Protein AF-R1EU32-F1 (afdb_monomer)

Sequence (282 aa):
MGVAAESATCKALAEQQCVFIIALGRTGSSHLLRLLNSIDGYRLSGETDNAWIYLGRFLQWSGKDTTQRRHLGRLAAGRGGTNYSDAICHARRMMTLLHNPLPRARVFGFKEIYSDLVRRSSAHSEIFMHGVEQIRTLFPRAKFIFHWRRNTSRIAASDFWQLERQSAVARRNFERLVGRFREYAAAHPDYTYETTLEGITNKSDPRQLEGLFRFLGETLVPRLRKMAYRRGGMRDWVEETHTRKIKRTLENGSVVYDFVSYAWRPEELMRRRGGGAGDGGE

Secondary structure (DSSP, 8-state):
--HHHHHHHHHHHHTSEEEEEEE-TTSSHHHHHHHHHTSTTEEEE---TTHHHHHHHHHHHHHS-HHHHHHT-TTTT-S-PPPHHHHHHHHHHHHHHHH-SSS--SEEEEEEE--TTTS-GGGTTTIIIIIIHHHHHH-TT-EEEEEE-S-HHHHHTSGGGTTTTT-THHHHHHHHHHHHHHHHHHH-TTTEEEEEHHHHT-SS--HHHHHHHHHHT----HHHHHHHT--SS----S--EEEEEEEEE-TTS-EEEEEEEEEPPHHHHHHHHHSSSS-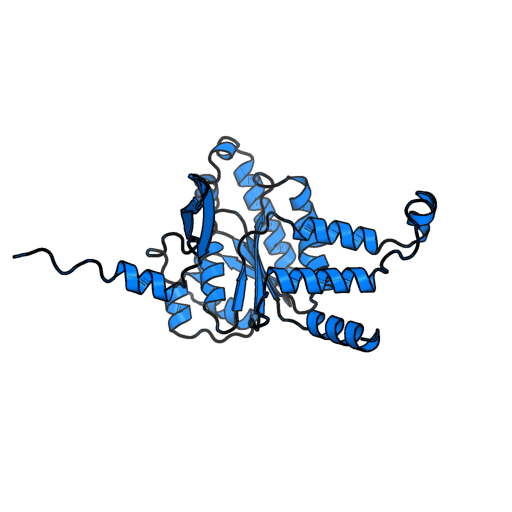---

Foldseek 3Di:
DDPVVLVVLLVVLQQQAEEEEEEAPPQCVLLVVVLQVPAPQEFAAEADLLVQLVLLVVLVVLPPDCVVVVVVDCVVVPPDRQHSSSSLSVVSVVQCCVGPVPVRHSYTYYYHHDFCPPHPVVSLVRCVPRNVVSVCVSHVNYAYEYEGAPPLVVVLVDPVCVVPVPDPVRSVRRVVSVVVLVVVCVVPVLRYAYDGLCQQQDPVHNPNVVVVCVSVVHDDDPVSSVSSNPPDDDDDPDQPFDWDWDWDQDPVRDIDTDTDTDGDDPVRVVVVVVPPPDDDDD

InterPro domains:
  IPR027417 P-loop containing nucleoside triphosphate hydrolase [G3DSA:3.40.50.300] (3-267)
  IPR027417 P-loop containing nucleoside triphosphate hydrolase [SSF52540] (18-238)

Solvent-accessible surface area (backbone atoms only — not comparable to full-atom values): 16240 Å² total; per-residue (Å²): 137,58,72,69,61,54,52,52,52,41,53,55,57,28,69,41,42,32,45,32,38,45,21,42,70,83,23,49,57,69,58,51,50,53,54,51,46,68,40,91,41,37,31,60,42,66,70,62,86,64,53,57,37,56,50,21,50,50,49,54,60,53,62,53,60,67,74,69,55,61,75,72,38,73,78,82,65,57,87,78,74,75,50,49,70,55,49,47,38,52,50,40,52,52,53,43,48,76,44,36,73,77,80,66,50,63,29,28,31,33,33,43,71,57,43,65,82,84,55,63,52,80,53,58,83,34,42,56,69,20,29,52,51,35,47,35,72,44,17,72,60,39,34,39,34,40,35,32,46,87,63,53,69,63,37,52,72,30,78,93,33,58,90,48,57,84,40,84,60,53,63,58,52,51,55,51,51,52,48,52,49,50,55,53,28,71,76,36,59,93,41,30,43,82,47,33,44,65,40,47,38,30,85,93,49,47,62,55,38,54,49,50,26,56,72,72,73,49,83,83,46,73,70,58,54,55,55,46,50,55,82,87,79,73,72,83,83,55,70,62,64,47,68,47,78,42,82,44,73,48,95,88,70,47,78,47,76,47,75,50,72,46,69,55,54,75,71,55,54,52,56,60,70,68,71,76,82,87,87,88,86,133

Structure (mmCIF, N/CA/C/O backbone):
data_AF-R1EU32-F1
#
_entry.id   AF-R1EU32-F1
#
loop_
_atom_site.group_PDB
_atom_site.id
_atom_site.type_symbol
_atom_site.label_atom_id
_atom_site.label_alt_id
_atom_site.label_comp_id
_atom_site.label_asym_id
_atom_site.label_entity_id
_atom_site.label_seq_id
_atom_site.pdbx_PDB_ins_code
_atom_site.Cartn_x
_atom_site.Cartn_y
_atom_site.Cartn_z
_atom_site.occupancy
_atom_site.B_iso_or_equiv
_atom_site.auth_seq_id
_atom_site.auth_comp_id
_atom_site.auth_asym_id
_atom_site.auth_atom_id
_atom_site.pdbx_PDB_model_num
ATOM 1 N N . MET A 1 1 ? 27.187 -15.940 -16.075 1.00 50.22 1 MET A N 1
ATOM 2 C CA . MET A 1 1 ? 25.785 -16.314 -15.778 1.00 50.22 1 MET A CA 1
ATOM 3 C C . MET A 1 1 ? 24.921 -15.683 -16.859 1.00 50.22 1 MET A C 1
ATOM 5 O O . MET A 1 1 ? 25.027 -14.482 -17.045 1.00 50.22 1 MET A O 1
ATOM 9 N N . GLY A 1 2 ? 24.241 -16.490 -17.678 1.00 51.31 2 GLY A N 1
ATOM 10 C CA . GLY A 1 2 ? 23.693 -16.060 -18.975 1.00 51.31 2 GLY A CA 1
ATOM 11 C C . GLY A 1 2 ? 22.344 -15.332 -18.912 1.00 51.31 2 GLY A C 1
ATOM 12 O O . GLY A 1 2 ? 21.588 -15.499 -17.959 1.00 51.31 2 GLY A O 1
ATOM 13 N N . VAL A 1 3 ? 22.032 -14.593 -19.984 1.00 62.34 3 VAL A N 1
ATOM 14 C CA . VAL A 1 3 ? 20.809 -13.787 -20.221 1.00 62.34 3 VAL A CA 1
ATOM 15 C C . VAL A 1 3 ? 19.505 -14.532 -19.881 1.00 62.34 3 VAL A C 1
ATOM 17 O O . VAL A 1 3 ? 18.553 -13.944 -19.370 1.00 62.34 3 VAL A O 1
ATOM 20 N N . ALA A 1 4 ? 19.462 -15.850 -20.092 1.00 57.47 4 ALA A N 1
ATOM 21 C CA . ALA A 1 4 ? 18.301 -16.679 -19.763 1.00 57.47 4 ALA A CA 1
ATOM 22 C C . ALA A 1 4 ? 17.990 -16.733 -18.250 1.00 57.47 4 ALA A C 1
ATOM 24 O O . ALA A 1 4 ? 16.823 -16.705 -17.860 1.00 57.47 4 ALA A O 1
ATOM 25 N N . ALA A 1 5 ? 19.015 -16.761 -17.389 1.00 63.16 5 ALA A N 1
ATOM 26 C CA . ALA A 1 5 ? 18.835 -16.780 -15.933 1.00 63.16 5 ALA A CA 1
ATOM 27 C C . ALA A 1 5 ? 18.323 -15.428 -15.401 1.00 63.16 5 ALA A C 1
ATOM 29 O O . ALA A 1 5 ? 17.523 -15.377 -14.463 1.00 63.16 5 ALA A O 1
ATOM 30 N N . GLU A 1 6 ? 18.740 -14.331 -16.033 1.00 71.94 6 GLU A N 1
ATOM 31 C CA . GLU A 1 6 ? 18.288 -12.977 -15.707 1.00 71.94 6 GLU A CA 1
ATOM 32 C C . GLU A 1 6 ? 16.824 -12.758 -16.114 1.00 71.94 6 GLU A C 1
ATOM 34 O O . GLU A 1 6 ? 16.018 -12.286 -15.310 1.00 71.94 6 GLU A O 1
ATOM 39 N N . SER A 1 7 ? 16.437 -13.225 -17.306 1.00 73.62 7 SER A N 1
ATOM 40 C CA . SER A 1 7 ? 15.045 -13.205 -17.773 1.00 73.62 7 SER A CA 1
ATOM 41 C C . SER A 1 7 ? 14.104 -14.015 -16.865 1.00 73.62 7 SER A C 1
ATOM 43 O O . SER A 1 7 ? 13.044 -13.523 -16.463 1.00 73.62 7 SER A O 1
ATOM 45 N N . ALA A 1 8 ? 14.513 -15.224 -16.458 1.00 74.06 8 ALA A N 1
ATOM 46 C CA . ALA A 1 8 ? 13.740 -16.062 -15.538 1.00 74.06 8 ALA A CA 1
ATOM 47 C C . ALA A 1 8 ? 13.560 -15.404 -14.158 1.00 74.06 8 ALA A C 1
ATOM 49 O O . ALA A 1 8 ? 12.454 -15.390 -13.613 1.00 74.06 8 ALA A O 1
ATOM 50 N N . THR A 1 9 ? 14.621 -14.785 -13.629 1.00 86.56 9 THR A N 1
ATOM 51 C CA . THR A 1 9 ? 14.574 -14.023 -12.370 1.00 86.56 9 THR A CA 1
ATOM 52 C C . THR A 1 9 ? 13.603 -12.849 -12.479 1.00 86.56 9 THR A C 1
ATOM 54 O O . THR A 1 9 ? 12.789 -12.619 -11.587 1.00 86.56 9 THR A O 1
ATOM 57 N N . CYS A 1 10 ? 13.630 -12.134 -13.603 1.00 90.31 10 CYS A N 1
ATOM 58 C CA . CYS A 1 10 ? 12.752 -10.999 -13.846 1.00 90.31 10 CYS A CA 1
ATOM 59 C C . CYS A 1 10 ? 11.266 -11.361 -13.840 1.00 90.31 10 CYS A C 1
ATOM 61 O O . CYS A 1 10 ? 10.437 -10.636 -13.281 1.00 90.31 10 CYS A O 1
ATOM 63 N N . LYS A 1 11 ? 10.935 -12.487 -14.481 1.00 91.00 11 LYS A N 1
ATOM 64 C CA . LYS A 1 11 ? 9.576 -13.022 -14.528 1.00 91.00 11 LYS A CA 1
ATOM 65 C C . LYS A 1 11 ? 9.114 -13.444 -13.136 1.00 91.00 11 LYS A C 1
ATOM 67 O O . LYS A 1 11 ? 8.018 -13.078 -12.735 1.00 91.00 11 LYS A O 1
ATOM 72 N N . ALA A 1 12 ? 9.967 -14.129 -12.373 1.00 91.50 12 ALA A N 1
ATOM 73 C CA . ALA A 1 12 ? 9.657 -14.505 -10.995 1.00 91.50 12 ALA A CA 1
ATOM 74 C C . ALA A 1 12 ? 9.377 -13.278 -10.107 1.00 91.50 12 ALA A C 1
ATOM 76 O O . ALA A 1 12 ? 8.411 -13.276 -9.350 1.00 91.50 12 ALA A O 1
ATOM 77 N N . LEU A 1 13 ? 10.167 -12.207 -10.250 1.00 93.25 13 LEU A N 1
ATOM 78 C CA . LEU A 1 13 ? 9.933 -10.953 -9.527 1.00 93.25 13 LEU A CA 1
ATOM 79 C C . LEU A 1 13 ? 8.599 -10.293 -9.903 1.00 93.25 13 LEU A C 1
ATOM 81 O O . LEU A 1 13 ? 7.953 -9.714 -9.036 1.00 93.25 13 LEU A O 1
ATOM 85 N N . ALA A 1 14 ? 8.172 -10.382 -11.165 1.00 94.12 14 ALA A N 1
ATOM 86 C CA . ALA A 1 14 ? 6.888 -9.832 -11.609 1.00 94.12 14 ALA A CA 1
ATOM 87 C C . ALA A 1 14 ? 5.688 -10.525 -10.939 1.00 94.12 14 ALA A C 1
ATOM 89 O O . ALA A 1 14 ? 4.681 -9.880 -10.650 1.00 94.12 14 ALA A O 1
ATOM 90 N N . GLU A 1 15 ? 5.810 -11.824 -10.659 1.00 93.81 15 GLU A N 1
ATOM 91 C CA . GLU A 1 15 ? 4.761 -12.635 -10.028 1.00 93.81 15 GLU A CA 1
ATOM 92 C C . GLU A 1 15 ? 4.675 -12.468 -8.505 1.00 93.81 15 GLU A C 1
ATOM 94 O O . GLU A 1 15 ? 3.756 -13.003 -7.867 1.00 93.81 15 GLU A O 1
ATOM 99 N N . GLN A 1 16 ? 5.615 -11.728 -7.912 1.00 93.81 16 GLN A N 1
ATOM 100 C CA . GLN A 1 16 ? 5.643 -11.465 -6.482 1.00 93.81 16 GLN A CA 1
ATOM 101 C C . GLN A 1 16 ? 4.393 -10.683 -6.056 1.00 93.81 16 GLN A C 1
ATOM 103 O O . GLN A 1 16 ? 3.999 -9.691 -6.671 1.00 93.81 16 GLN A O 1
ATOM 108 N N . GLN A 1 17 ? 3.765 -11.131 -4.969 1.00 95.81 17 GLN A N 1
ATOM 109 C CA . GLN A 1 17 ? 2.608 -10.445 -4.409 1.00 95.81 17 GLN A CA 1
ATOM 110 C C . GLN A 1 17 ? 3.045 -9.182 -3.671 1.00 95.81 17 GLN A C 1
ATOM 112 O O . GLN A 1 17 ? 3.923 -9.224 -2.801 1.00 95.81 17 GLN A O 1
ATOM 117 N N . CYS A 1 18 ? 2.376 -8.075 -3.986 1.00 97.38 18 CYS A N 1
ATOM 118 C CA . CYS A 1 18 ? 2.652 -6.781 -3.385 1.00 97.38 18 CYS A CA 1
ATOM 119 C C . CYS A 1 18 ? 1.371 -6.138 -2.853 1.00 97.38 18 CYS A C 1
ATOM 121 O O . CYS A 1 18 ? 0.324 -6.223 -3.496 1.00 97.38 18 CYS A O 1
ATOM 123 N N . VAL A 1 19 ? 1.454 -5.467 -1.705 1.00 98.31 19 VAL A N 1
ATOM 124 C CA . VAL A 1 19 ? 0.347 -4.684 -1.138 1.00 98.31 19 VAL A CA 1
ATOM 125 C C . VAL A 1 19 ? 0.846 -3.295 -0.767 1.00 98.31 19 VAL A C 1
ATOM 127 O O . VAL A 1 19 ? 1.797 -3.154 -0.003 1.00 98.31 19 VAL A O 1
ATOM 130 N N . PHE A 1 20 ? 0.176 -2.262 -1.266 1.00 97.81 20 PHE A N 1
ATOM 131 C CA . PHE A 1 20 ? 0.540 -0.869 -1.016 1.00 97.81 20 PHE A CA 1
ATOM 132 C C . PHE A 1 20 ? -0.590 -0.140 -0.301 1.00 97.81 20 PHE A C 1
ATOM 134 O O . PHE A 1 20 ? -1.747 -0.225 -0.710 1.00 97.81 20 PHE A O 1
ATOM 141 N N . ILE A 1 21 ? -0.266 0.592 0.765 1.00 97.50 21 ILE A N 1
ATOM 142 C CA . ILE A 1 21 ? -1.233 1.443 1.467 1.00 97.50 21 ILE A CA 1
ATOM 143 C C . ILE A 1 21 ? -1.034 2.877 0.989 1.00 97.50 21 ILE A C 1
ATOM 145 O O . ILE A 1 21 ? -0.004 3.489 1.260 1.00 97.50 21 ILE A O 1
ATOM 149 N N . ILE A 1 22 ? -2.045 3.424 0.327 1.00 94.94 22 ILE A N 1
ATOM 150 C CA . ILE A 1 22 ? -2.071 4.800 -0.157 1.00 94.94 22 ILE A CA 1
ATOM 151 C C . ILE A 1 22 ? -3.024 5.573 0.748 1.00 94.94 22 ILE A C 1
ATOM 153 O O . ILE A 1 22 ? -4.217 5.276 0.798 1.00 94.94 22 ILE A O 1
ATOM 157 N N . ALA A 1 23 ? -2.504 6.523 1.522 1.00 92.00 23 ALA A N 1
ATOM 158 C CA . ALA A 1 23 ? -3.288 7.154 2.576 1.00 92.00 23 ALA A CA 1
ATOM 159 C C . ALA A 1 23 ? -3.150 8.672 2.630 1.00 92.00 23 ALA A C 1
ATOM 161 O O . ALA A 1 23 ? -2.181 9.253 2.157 1.00 92.00 23 ALA A O 1
ATOM 162 N N . LEU A 1 24 ? -4.108 9.307 3.302 1.00 84.38 24 LEU A N 1
ATOM 163 C CA . LEU A 1 24 ? -3.959 10.666 3.823 1.00 84.38 24 LEU A CA 1
ATOM 164 C C . LEU A 1 24 ? -3.272 10.637 5.197 1.00 84.38 24 LEU A C 1
ATOM 166 O O . LEU A 1 24 ? -3.383 9.663 5.952 1.00 84.38 24 LEU A O 1
ATOM 170 N N . GLY A 1 25 ? -2.596 11.724 5.566 1.00 82.25 25 GLY A N 1
ATOM 171 C CA . GLY A 1 25 ? -1.972 11.842 6.884 1.00 82.25 25 GLY A CA 1
ATOM 172 C C . GLY A 1 25 ? -3.006 11.800 8.011 1.00 82.25 25 GLY A C 1
ATOM 173 O O . GLY A 1 25 ? -4.113 12.314 7.876 1.00 82.25 25 GLY A O 1
ATOM 174 N N . ARG A 1 26 ? -2.648 11.178 9.144 1.00 83.44 26 ARG A N 1
ATOM 175 C CA . ARG A 1 26 ? -3.483 11.105 10.370 1.00 83.44 26 ARG A CA 1
ATOM 176 C C . ARG A 1 26 ? -4.813 10.365 10.210 1.00 83.44 26 ARG A C 1
ATOM 178 O O . ARG A 1 26 ? -5.750 10.548 10.988 1.00 83.44 26 ARG A O 1
ATOM 185 N N . THR A 1 27 ? -4.856 9.451 9.253 1.00 87.44 27 THR A N 1
ATOM 186 C CA . THR A 1 27 ? -6.031 8.620 8.988 1.00 87.44 27 THR A CA 1
ATOM 187 C C . THR A 1 27 ? -6.060 7.318 9.759 1.00 87.44 27 THR A C 1
ATOM 189 O O . THR A 1 27 ? -7.110 6.710 9.817 1.00 87.44 27 THR A O 1
ATOM 192 N N . GLY A 1 28 ? -4.959 6.910 10.394 1.00 88.88 28 GLY A N 1
ATOM 193 C CA . GLY A 1 28 ? -4.835 5.569 10.971 1.00 88.88 28 GLY A CA 1
ATOM 194 C C . GLY A 1 28 ? -4.152 4.566 10.039 1.00 88.88 28 GLY A C 1
ATOM 195 O O . GLY A 1 28 ? -4.072 3.387 10.362 1.00 88.88 28 GLY A O 1
ATOM 196 N N . SER A 1 29 ? -3.555 5.025 8.941 1.00 92.19 29 SER A N 1
ATOM 197 C CA . SER A 1 29 ? -2.757 4.197 8.028 1.00 92.19 29 SER A CA 1
ATOM 198 C C . SER A 1 29 ? -1.628 3.421 8.715 1.00 92.19 29 SER A C 1
ATOM 200 O O . SER A 1 29 ? -1.287 2.333 8.275 1.00 92.19 29 SER A O 1
ATOM 202 N N . SER A 1 30 ? -1.053 3.946 9.806 1.00 91.88 30 SER A N 1
ATOM 203 C CA . SER A 1 30 ? -0.044 3.221 10.597 1.00 91.88 30 SER A CA 1
ATOM 204 C C . SER A 1 30 ? -0.655 2.061 11.392 1.00 91.88 30 SER A C 1
ATOM 206 O O . SER A 1 30 ? -0.005 1.041 11.584 1.00 91.88 30 SER A O 1
ATOM 208 N N . HIS A 1 31 ? -1.916 2.185 11.823 1.00 91.25 31 HIS A N 1
ATOM 209 C CA . HIS A 1 31 ? -2.671 1.077 12.422 1.00 91.25 31 HIS A CA 1
ATOM 210 C C . HIS A 1 31 ? -2.948 -0.007 11.383 1.00 91.25 31 HIS A C 1
ATOM 212 O O . HIS A 1 31 ? -2.700 -1.179 11.645 1.00 91.25 31 HIS A O 1
ATOM 218 N N . LEU A 1 32 ? -3.379 0.387 10.180 1.00 95.75 32 LEU A N 1
ATOM 219 C CA . LEU A 1 32 ? -3.555 -0.543 9.066 1.00 95.75 32 LEU A CA 1
ATOM 220 C C . LEU A 1 32 ? -2.231 -1.231 8.689 1.00 95.75 32 LEU A C 1
ATOM 222 O O . LEU A 1 32 ? -2.205 -2.447 8.549 1.00 95.75 32 LEU A O 1
ATOM 226 N N . LEU A 1 33 ? -1.127 -0.485 8.598 1.00 96.06 33 LEU A N 1
ATOM 227 C CA . LEU A 1 33 ? 0.201 -1.036 8.316 1.00 96.06 33 LEU A CA 1
ATOM 228 C C . LEU A 1 33 ? 0.585 -2.136 9.317 1.00 96.06 33 LEU A C 1
ATOM 230 O O . LEU A 1 33 ? 0.991 -3.223 8.916 1.00 96.06 33 LEU A O 1
ATOM 234 N N . ARG A 1 34 ? 0.395 -1.884 10.619 1.00 92.62 34 ARG A N 1
ATOM 235 C CA . ARG A 1 34 ? 0.644 -2.872 11.686 1.00 92.62 34 ARG A CA 1
ATOM 236 C C . ARG A 1 34 ? -0.288 -4.073 11.585 1.00 92.62 34 ARG A C 1
ATOM 238 O O . ARG A 1 34 ? 0.152 -5.203 11.790 1.00 92.62 34 ARG A O 1
ATOM 245 N N . LEU A 1 35 ? -1.560 -3.827 11.260 1.00 95.88 35 LEU A N 1
ATOM 246 C CA . LEU A 1 35 ? -2.541 -4.885 11.054 1.00 95.88 35 LEU A CA 1
ATOM 247 C C . LEU A 1 35 ? -2.075 -5.860 9.973 1.00 95.88 35 LEU A C 1
ATOM 249 O O . LEU A 1 35 ? -2.040 -7.064 10.215 1.00 95.88 35 LEU A O 1
ATOM 253 N N . LEU A 1 36 ? -1.669 -5.329 8.820 1.00 97.50 36 LEU A N 1
ATOM 254 C CA . LEU A 1 36 ? -1.208 -6.136 7.694 1.00 97.50 36 LEU A CA 1
ATOM 255 C C . LEU A 1 36 ? 0.135 -6.815 7.976 1.00 97.50 36 LEU A C 1
ATOM 257 O O . LEU A 1 36 ? 0.287 -7.983 7.652 1.00 97.50 36 LEU A O 1
ATOM 261 N N . ASN A 1 37 ? 1.073 -6.147 8.651 1.00 96.62 37 ASN A N 1
ATOM 262 C CA . ASN A 1 37 ? 2.355 -6.752 9.042 1.00 96.62 37 ASN A CA 1
ATOM 263 C C . ASN A 1 37 ? 2.240 -7.864 10.092 1.00 96.62 37 ASN A C 1
ATOM 265 O O . ASN A 1 37 ? 3.220 -8.554 10.346 1.00 96.62 37 ASN A O 1
ATOM 269 N N . SER A 1 38 ? 1.071 -8.045 10.709 1.00 96.25 38 SER A N 1
ATOM 270 C CA . SER A 1 38 ? 0.828 -9.190 11.596 1.00 96.25 38 SER A CA 1
ATOM 271 C C . SER A 1 38 ? 0.250 -10.402 10.866 1.00 96.25 38 SER A C 1
ATOM 273 O O . SER A 1 38 ? -0.027 -11.410 11.513 1.00 96.25 38 SER A O 1
ATOM 275 N N . ILE A 1 39 ? 0.006 -10.296 9.557 1.00 96.81 39 ILE A N 1
ATOM 276 C CA . ILE A 1 39 ? -0.335 -11.437 8.709 1.00 96.81 39 ILE A CA 1
ATOM 277 C C . ILE A 1 39 ? 0.962 -12.192 8.409 1.00 96.81 39 ILE A C 1
ATOM 279 O O . ILE A 1 39 ? 1.967 -11.593 8.021 1.00 96.81 39 ILE A O 1
ATOM 283 N N . ASP A 1 40 ? 0.944 -13.511 8.572 1.00 96.00 40 ASP A N 1
ATOM 284 C CA . ASP A 1 40 ? 2.134 -14.330 8.369 1.00 96.00 40 ASP A CA 1
ATOM 285 C C . ASP A 1 40 ? 2.673 -14.195 6.934 1.00 96.00 40 ASP A C 1
ATOM 287 O O . ASP A 1 40 ? 1.961 -14.352 5.932 1.00 96.00 40 ASP A O 1
ATOM 291 N N . GLY A 1 41 ? 3.968 -13.883 6.849 1.00 95.56 41 GLY A N 1
ATOM 292 C CA . GLY A 1 41 ? 4.676 -13.653 5.593 1.00 95.56 41 GLY A CA 1
ATOM 293 C C . GLY A 1 41 ? 4.510 -12.249 5.001 1.00 95.56 41 GLY A C 1
ATOM 294 O O . GLY A 1 41 ? 5.037 -12.014 3.915 1.00 95.56 41 GLY A O 1
ATOM 295 N N . TYR A 1 42 ? 3.829 -11.311 5.666 1.00 97.75 42 TYR A N 1
ATOM 296 C CA . TYR A 1 42 ? 3.752 -9.921 5.204 1.00 97.75 42 TYR A CA 1
ATOM 297 C C . TYR A 1 42 ? 4.956 -9.098 5.676 1.00 97.75 42 TYR A C 1
ATOM 299 O O . TYR A 1 42 ? 5.409 -9.208 6.815 1.00 97.75 42 TYR A O 1
ATOM 307 N N . ARG A 1 43 ? 5.456 -8.227 4.795 1.00 96.19 43 ARG A N 1
ATOM 308 C CA . ARG A 1 43 ? 6.465 -7.209 5.105 1.00 96.19 43 ARG A CA 1
ATOM 309 C C . ARG A 1 43 ? 6.190 -5.922 4.336 1.00 96.19 43 ARG A C 1
ATOM 311 O O . ARG A 1 43 ? 6.675 -5.708 3.228 1.00 96.19 43 ARG A O 1
ATOM 318 N N . LEU A 1 44 ? 5.425 -5.042 4.954 1.00 96.19 44 LEU A N 1
ATOM 319 C CA . LEU A 1 44 ? 5.142 -3.707 4.461 1.00 96.19 44 LEU A CA 1
ATOM 320 C C . LEU A 1 44 ? 6.026 -2.697 5.194 1.00 96.19 44 LEU A C 1
ATOM 322 O O . LEU A 1 44 ? 5.991 -2.594 6.423 1.00 96.19 44 LEU A O 1
ATOM 326 N N . SER A 1 45 ? 6.823 -1.952 4.440 1.00 94.44 45 SER A N 1
ATOM 327 C CA . SER A 1 45 ? 7.658 -0.873 4.961 1.00 94.44 45 SER A CA 1
ATOM 328 C C . SER A 1 45 ? 6.848 0.397 5.252 1.00 94.44 45 SER A C 1
ATOM 330 O O . SER A 1 45 ? 5.686 0.537 4.861 1.00 94.44 45 SER A O 1
ATOM 332 N N . GLY A 1 46 ? 7.479 1.335 5.958 1.00 89.88 46 GLY A N 1
ATOM 333 C CA . GLY A 1 46 ? 6.950 2.681 6.164 1.00 89.88 46 GLY A CA 1
ATOM 334 C C . GLY A 1 46 ? 7.022 3.556 4.910 1.00 89.88 46 GLY A C 1
ATOM 335 O O . GLY A 1 46 ? 7.095 3.063 3.788 1.00 89.88 46 GLY A O 1
ATOM 336 N N . GLU A 1 47 ? 6.990 4.866 5.133 1.00 89.06 47 GLU A N 1
ATOM 337 C CA . GLU A 1 47 ? 6.999 5.870 4.068 1.00 89.06 47 GLU A CA 1
ATOM 338 C C . GLU A 1 47 ? 8.321 5.918 3.314 1.00 89.06 47 GLU A C 1
ATOM 340 O O . GLU A 1 47 ? 9.391 5.694 3.874 1.00 89.06 47 GLU A O 1
ATOM 345 N N . THR A 1 48 ? 8.216 6.252 2.033 1.00 86.44 48 THR A N 1
ATOM 346 C CA . THR A 1 48 ? 9.335 6.291 1.085 1.00 86.44 48 THR A CA 1
ATOM 347 C C . THR A 1 48 ? 9.510 7.668 0.455 1.00 86.44 48 THR A C 1
ATOM 349 O O . THR A 1 48 ? 10.223 7.812 -0.535 1.00 86.44 48 THR A O 1
ATOM 352 N N . ASP A 1 49 ? 8.827 8.673 1.006 1.00 84.69 49 ASP A N 1
ATOM 353 C CA . ASP A 1 49 ? 8.853 10.059 0.538 1.00 84.69 49 ASP A CA 1
ATOM 354 C C . ASP A 1 49 ? 8.534 10.183 -0.963 1.00 84.69 49 ASP A C 1
ATOM 356 O O . ASP A 1 49 ? 9.155 10.934 -1.714 1.00 84.69 49 ASP A O 1
ATOM 360 N N . ASN A 1 50 ? 7.547 9.405 -1.422 1.00 83.38 50 ASN A N 1
ATOM 361 C CA . ASN A 1 50 ? 7.100 9.360 -2.818 1.00 83.38 50 ASN A CA 1
ATOM 362 C C . ASN A 1 50 ? 8.166 8.927 -3.842 1.00 83.38 50 ASN A C 1
ATOM 364 O O . ASN A 1 50 ? 7.985 9.183 -5.037 1.00 83.38 50 ASN A O 1
ATOM 368 N N . ALA A 1 51 ? 9.241 8.244 -3.427 1.00 85.88 51 ALA A N 1
ATOM 369 C CA . ALA A 1 51 ? 10.308 7.775 -4.322 1.00 85.88 51 ALA A CA 1
ATOM 370 C C . ALA A 1 51 ? 9.777 7.042 -5.575 1.00 85.88 51 ALA A C 1
ATOM 372 O O . ALA A 1 51 ? 10.294 7.215 -6.679 1.00 85.88 51 ALA A O 1
ATOM 373 N N . TRP A 1 52 ? 8.686 6.288 -5.433 1.00 86.69 52 TRP A N 1
ATOM 374 C CA . TRP A 1 52 ? 8.085 5.499 -6.514 1.00 86.69 52 TRP A CA 1
ATOM 375 C C . TRP A 1 52 ? 7.451 6.328 -7.622 1.00 86.69 52 TRP A C 1
ATOM 377 O O . TRP A 1 52 ? 7.454 5.890 -8.766 1.00 86.69 52 TRP A O 1
ATOM 387 N N . ILE A 1 53 ? 6.963 7.534 -7.322 1.00 87.25 53 ILE A N 1
ATOM 388 C CA . ILE A 1 53 ? 6.451 8.435 -8.362 1.00 87.25 53 ILE A CA 1
ATOM 389 C C . ILE A 1 53 ? 7.591 8.842 -9.291 1.00 87.25 53 ILE A C 1
ATOM 391 O O . ILE A 1 53 ? 7.432 8.842 -10.510 1.00 87.25 53 ILE A O 1
ATOM 395 N N . TYR A 1 54 ? 8.770 9.131 -8.737 1.00 86.88 54 TYR A N 1
ATOM 396 C CA . TYR A 1 54 ? 9.951 9.458 -9.538 1.00 86.88 54 TYR A CA 1
ATOM 397 C C . TYR A 1 54 ? 10.450 8.258 -10.329 1.00 86.88 54 TYR A C 1
ATOM 399 O O . TYR A 1 54 ? 10.817 8.413 -11.493 1.00 86.88 54 TYR A O 1
ATOM 407 N N . LEU A 1 55 ? 10.395 7.063 -9.737 1.00 88.44 55 LEU A N 1
ATOM 408 C CA . LEU A 1 55 ? 10.662 5.833 -10.470 1.00 88.44 55 LEU A CA 1
ATOM 409 C C . LEU A 1 55 ? 9.690 5.677 -11.648 1.00 88.44 55 LEU A C 1
ATOM 411 O O . LEU A 1 55 ? 10.125 5.356 -12.750 1.00 88.44 55 LEU A O 1
ATOM 415 N N . GLY A 1 56 ? 8.400 5.964 -11.463 1.00 87.94 56 GLY A N 1
ATOM 416 C CA . GLY A 1 56 ? 7.431 5.910 -12.554 1.00 87.94 56 GLY A CA 1
ATOM 417 C C . GLY A 1 56 ? 7.613 6.96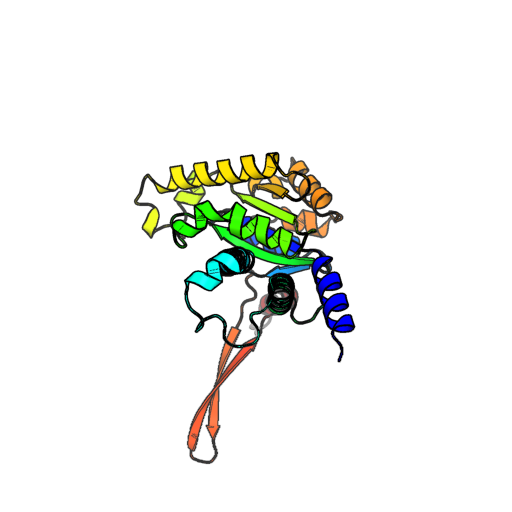4 -13.624 1.00 87.94 56 GLY A C 1
ATOM 418 O O . GLY A 1 56 ? 7.520 6.635 -14.803 1.00 87.94 56 GLY A O 1
ATOM 419 N N . ARG A 1 57 ? 8.006 8.186 -13.264 1.00 86.44 57 ARG A N 1
ATOM 420 C CA . ARG A 1 57 ? 8.441 9.185 -14.252 1.00 86.44 57 ARG A CA 1
ATOM 421 C C . ARG A 1 57 ? 9.636 8.686 -15.061 1.00 86.44 57 ARG A C 1
ATOM 423 O O . ARG A 1 57 ? 9.631 8.779 -16.287 1.00 86.44 57 ARG A O 1
ATOM 430 N N . PHE A 1 58 ? 10.643 8.133 -14.383 1.00 86.81 58 PHE A N 1
ATOM 431 C CA . PHE A 1 58 ? 11.833 7.587 -15.030 1.00 86.81 58 PHE A CA 1
ATOM 432 C C . PHE A 1 58 ? 11.479 6.443 -15.984 1.00 86.81 58 PHE A C 1
ATOM 434 O O . PHE A 1 58 ? 11.954 6.421 -17.118 1.00 86.81 58 PHE A O 1
ATOM 441 N N . LEU A 1 59 ? 10.615 5.519 -15.563 1.00 86.19 59 LEU A N 1
ATOM 442 C CA . LEU A 1 59 ? 10.192 4.386 -16.382 1.00 86.19 59 LEU A CA 1
ATOM 443 C C . LEU A 1 59 ? 9.331 4.835 -17.562 1.00 86.19 59 LEU A C 1
ATOM 445 O O . LEU A 1 59 ? 9.570 4.393 -18.681 1.00 86.19 59 LEU A O 1
ATOM 449 N N . GLN A 1 60 ? 8.399 5.766 -17.362 1.00 84.19 60 GLN A N 1
ATOM 450 C CA . GLN A 1 60 ? 7.627 6.340 -18.460 1.00 84.19 60 GLN A CA 1
ATOM 451 C C . GLN A 1 60 ? 8.548 6.997 -19.497 1.00 84.19 60 GLN A C 1
ATOM 453 O O . GLN A 1 60 ? 8.399 6.761 -20.694 1.00 84.19 60 GLN A O 1
ATOM 458 N N . TRP A 1 61 ? 9.531 7.786 -19.056 1.00 81.62 61 TRP A N 1
ATOM 459 C CA . TRP A 1 61 ? 10.538 8.364 -19.948 1.00 81.62 61 TRP A CA 1
ATOM 460 C C . TRP A 1 61 ? 11.382 7.281 -20.641 1.00 81.62 61 TRP A C 1
ATOM 462 O O . TRP A 1 61 ? 11.648 7.364 -21.843 1.00 81.62 61 TRP A O 1
ATOM 472 N N . SER A 1 62 ? 11.724 6.218 -19.910 1.00 78.50 62 SER A N 1
ATOM 473 C CA . SER A 1 62 ? 12.449 5.049 -20.417 1.00 78.50 62 SER A CA 1
ATOM 474 C C . SER A 1 62 ? 11.653 4.241 -21.454 1.00 78.50 62 SER A C 1
ATOM 476 O O . SER A 1 62 ? 12.262 3.574 -22.290 1.00 78.50 62 SER A O 1
ATOM 478 N N . GLY A 1 63 ? 10.322 4.332 -21.443 1.00 73.06 63 GLY A N 1
ATOM 479 C CA . GLY A 1 63 ? 9.426 3.681 -22.402 1.00 73.06 63 GLY A CA 1
ATOM 480 C C . GLY A 1 63 ? 9.087 4.517 -23.641 1.00 73.06 63 GLY A C 1
ATOM 481 O O . GLY A 1 63 ? 8.592 3.962 -24.618 1.00 73.06 63 GLY A O 1
ATOM 482 N N . LYS A 1 64 ? 9.354 5.833 -23.643 1.00 70.12 64 LYS A N 1
ATOM 483 C CA . LYS A 1 64 ? 9.162 6.673 -24.839 1.00 70.12 64 LYS A CA 1
ATOM 484 C C . LYS A 1 64 ? 10.206 6.315 -25.900 1.00 70.12 64 LYS A C 1
ATOM 486 O O . LYS A 1 64 ? 11.400 6.250 -25.600 1.00 70.12 64 LYS A O 1
ATOM 491 N N . ASP A 1 65 ? 9.723 6.072 -27.117 1.00 58.03 65 ASP A N 1
ATOM 492 C CA . ASP A 1 65 ? 10.478 5.542 -28.250 1.00 58.03 65 ASP A CA 1
ATOM 493 C C . ASP A 1 65 ? 11.793 6.304 -28.519 1.00 58.03 65 ASP A C 1
ATOM 495 O O . ASP A 1 65 ? 11.911 7.528 -28.404 1.00 58.03 65 ASP A O 1
ATOM 499 N N . THR A 1 66 ? 12.805 5.528 -28.895 1.00 54.53 66 THR A N 1
ATOM 500 C CA . THR A 1 66 ? 14.176 5.929 -29.232 1.00 54.53 66 THR A CA 1
ATOM 501 C C . THR A 1 66 ? 14.267 7.040 -30.282 1.00 54.53 66 THR A C 1
ATOM 503 O O . THR A 1 66 ? 15.262 7.768 -30.318 1.00 54.53 66 THR A O 1
ATOM 506 N N . THR A 1 67 ? 13.230 7.225 -31.099 1.00 52.03 67 THR A N 1
ATOM 507 C CA . THR A 1 67 ? 13.094 8.313 -32.077 1.00 52.03 67 THR A CA 1
ATOM 508 C C . THR A 1 67 ? 13.115 9.702 -31.428 1.00 52.03 67 THR A C 1
ATOM 510 O O . THR A 1 67 ? 13.832 10.574 -31.917 1.00 52.03 67 THR A O 1
ATOM 513 N N . GLN A 1 68 ? 12.470 9.904 -30.272 1.00 52.12 68 GLN A N 1
ATOM 514 C CA . GLN A 1 68 ? 12.573 11.172 -29.526 1.00 52.12 68 GLN A CA 1
ATOM 515 C C . GLN A 1 68 ? 13.953 11.365 -28.878 1.00 52.12 68 GLN A C 1
ATOM 517 O O . GLN A 1 68 ? 14.440 12.491 -28.773 1.00 52.12 68 GLN A O 1
ATOM 522 N N . ARG A 1 69 ? 14.629 10.275 -28.489 1.00 56.72 69 ARG A N 1
ATOM 523 C CA . ARG A 1 69 ? 15.985 10.338 -27.908 1.00 56.72 69 ARG A CA 1
ATOM 524 C C . ARG A 1 69 ? 17.052 10.702 -28.936 1.00 56.72 69 ARG A C 1
ATOM 526 O O . ARG A 1 69 ? 18.035 11.342 -28.580 1.00 56.72 69 ARG A O 1
ATOM 533 N N . ARG A 1 70 ? 16.850 10.342 -30.209 1.00 51.22 70 ARG A N 1
ATOM 534 C CA . ARG A 1 70 ? 17.769 10.686 -31.308 1.00 51.22 70 ARG A CA 1
ATOM 535 C C . ARG A 1 70 ? 17.890 12.197 -31.532 1.00 51.22 70 ARG A C 1
ATOM 537 O O . ARG A 1 70 ? 18.970 12.645 -31.905 1.00 51.22 70 ARG A O 1
ATOM 544 N N . HIS A 1 71 ? 16.842 12.977 -31.255 1.00 52.56 71 HIS A N 1
ATOM 545 C CA . HIS A 1 71 ? 16.887 14.438 -31.391 1.00 52.56 71 HIS A CA 1
ATOM 546 C C . HIS A 1 71 ? 17.674 15.151 -30.284 1.00 52.56 71 HIS A C 1
ATOM 548 O O . HIS A 1 71 ? 18.186 16.239 -30.522 1.00 52.56 71 HIS A O 1
ATOM 554 N N . LEU A 1 72 ? 17.840 14.534 -29.109 1.00 54.84 72 LEU A N 1
ATOM 555 C CA . LEU A 1 72 ? 18.535 15.134 -27.959 1.00 54.84 72 LEU A CA 1
ATOM 556 C C . LEU A 1 72 ? 20.056 14.890 -27.947 1.00 54.84 72 LEU A C 1
ATOM 558 O O . LEU A 1 72 ? 20.734 15.187 -26.967 1.00 54.84 72 LEU A O 1
ATOM 562 N N . GLY A 1 73 ? 20.610 14.415 -29.063 1.00 44.19 73 GLY A N 1
ATOM 563 C CA . GLY A 1 73 ? 22.048 14.385 -29.299 1.00 44.19 73 GLY A CA 1
ATOM 564 C C . GLY A 1 73 ? 22.718 13.059 -28.935 1.00 44.19 73 GLY A C 1
ATOM 565 O O . GLY A 1 73 ? 22.447 12.420 -27.919 1.00 44.19 73 GLY A O 1
ATOM 566 N N . ARG A 1 74 ? 23.669 12.667 -29.789 1.00 43.97 74 ARG A N 1
ATOM 567 C CA . ARG A 1 74 ? 24.481 11.437 -29.717 1.00 43.97 74 ARG A CA 1
ATOM 568 C C . ARG A 1 74 ? 25.265 11.245 -28.405 1.00 43.97 74 ARG A C 1
ATOM 570 O O . ARG A 1 74 ? 25.777 10.154 -28.189 1.00 43.97 74 ARG A O 1
ATOM 577 N N . LEU A 1 75 ? 25.328 12.246 -27.523 1.00 47.22 75 LEU A N 1
ATOM 578 C CA . LEU A 1 75 ? 25.985 12.156 -26.211 1.00 47.22 75 LEU A CA 1
ATOM 579 C C . LEU A 1 75 ? 25.177 11.344 -25.183 1.00 47.22 75 LEU A C 1
ATOM 581 O O . LEU A 1 75 ? 25.774 10.651 -24.367 1.00 47.22 75 LEU A O 1
ATOM 585 N N . ALA A 1 76 ? 23.839 11.337 -25.264 1.00 48.44 76 ALA A N 1
ATOM 586 C CA . ALA A 1 76 ? 22.998 10.454 -24.441 1.00 48.44 76 ALA A CA 1
ATOM 587 C C . ALA A 1 76 ? 22.906 9.020 -25.006 1.00 48.44 76 ALA A C 1
ATOM 589 O O . ALA A 1 76 ? 22.441 8.105 -24.332 1.00 48.44 76 ALA A O 1
ATOM 590 N N . ALA A 1 77 ? 23.360 8.824 -26.248 1.00 44.38 77 ALA A N 1
ATOM 591 C CA . ALA A 1 77 ? 23.394 7.544 -26.955 1.00 44.38 77 ALA A CA 1
ATOM 592 C C . ALA A 1 77 ? 24.759 6.834 -26.835 1.00 44.38 77 ALA A C 1
ATOM 594 O O . ALA A 1 77 ? 25.110 6.006 -27.679 1.00 44.38 77 ALA A O 1
ATOM 595 N N . GLY A 1 78 ? 25.547 7.162 -25.805 1.00 40.41 78 GLY A N 1
ATOM 596 C CA . GLY A 1 78 ? 26.762 6.430 -25.464 1.00 40.41 78 GLY A CA 1
ATOM 597 C C . GLY A 1 78 ? 26.436 4.965 -25.159 1.00 40.41 78 GLY A C 1
ATOM 598 O O . GLY A 1 78 ? 25.679 4.682 -24.240 1.00 40.41 78 GLY A O 1
ATOM 599 N N . ARG A 1 79 ? 26.967 4.062 -25.995 1.00 40.31 79 ARG A N 1
ATOM 600 C CA . ARG A 1 79 ? 27.061 2.592 -25.864 1.00 40.31 79 ARG A CA 1
ATOM 601 C C . ARG A 1 79 ? 26.230 1.966 -24.722 1.00 40.31 79 ARG A C 1
ATOM 603 O O . ARG A 1 79 ? 26.690 1.902 -23.590 1.00 40.31 79 ARG A O 1
ATOM 610 N N . GLY A 1 80 ? 25.067 1.400 -25.058 1.00 45.34 80 GLY A N 1
ATOM 611 C CA . GLY A 1 80 ? 24.354 0.466 -24.173 1.00 45.34 80 GLY A CA 1
ATOM 612 C C . GLY A 1 80 ? 23.235 1.071 -23.324 1.00 45.34 80 GLY A C 1
ATOM 613 O O . GLY A 1 80 ? 23.107 0.731 -22.152 1.00 45.34 80 GLY A O 1
ATOM 614 N N . GLY A 1 81 ? 22.408 1.951 -23.898 1.00 52.78 81 GLY A N 1
ATOM 615 C CA . GLY A 1 81 ? 21.176 2.383 -23.238 1.00 52.78 81 GLY A CA 1
ATOM 616 C C . GLY A 1 81 ? 20.328 1.173 -22.838 1.00 52.78 81 GLY A C 1
ATOM 617 O O . GLY A 1 81 ? 19.984 0.351 -23.686 1.00 52.78 81 GLY A O 1
ATOM 618 N N . THR A 1 82 ? 20.018 1.061 -21.548 1.00 61.75 82 THR A N 1
ATOM 619 C CA . THR A 1 82 ? 19.162 0.011 -20.988 1.00 61.75 82 THR A CA 1
ATOM 620 C C . THR A 1 82 ? 17.828 0.029 -21.733 1.00 61.75 82 THR A C 1
ATOM 622 O O . THR A 1 82 ? 17.153 1.064 -21.771 1.00 61.75 82 THR A O 1
ATOM 625 N N . ASN A 1 83 ? 17.464 -1.074 -22.392 1.00 77.75 83 ASN A N 1
ATOM 626 C CA . ASN A 1 83 ? 16.166 -1.151 -23.059 1.00 77.75 83 ASN A CA 1
ATOM 627 C C . ASN A 1 83 ? 15.046 -1.103 -21.993 1.00 77.75 83 ASN A C 1
ATOM 629 O O . ASN A 1 83 ? 15.286 -1.304 -20.799 1.00 77.75 83 ASN A O 1
ATOM 633 N N . TYR A 1 84 ? 13.812 -0.792 -22.396 1.00 83.44 84 TYR A N 1
ATOM 634 C CA . TYR A 1 84 ? 12.719 -0.611 -21.434 1.00 83.44 84 TYR A CA 1
ATOM 635 C C . TYR A 1 84 ? 12.454 -1.867 -20.585 1.00 83.44 84 TYR A C 1
ATOM 637 O O . TYR A 1 84 ? 12.197 -1.752 -19.387 1.00 83.44 84 TYR A O 1
ATOM 645 N N . SER A 1 85 ? 12.578 -3.065 -21.167 1.00 85.06 85 SER A N 1
ATOM 646 C CA . SER A 1 85 ? 12.434 -4.329 -20.433 1.00 85.06 85 SER A CA 1
ATOM 647 C C . SER A 1 85 ? 13.484 -4.499 -19.334 1.00 85.06 85 SER A C 1
ATOM 649 O O . SER A 1 85 ? 13.136 -4.892 -18.220 1.00 85.06 85 SER A O 1
ATOM 651 N N . ASP A 1 86 ? 14.735 -4.133 -19.601 1.00 85.62 86 ASP A N 1
ATOM 652 C CA . ASP A 1 86 ? 15.821 -4.185 -18.624 1.00 85.62 86 ASP A CA 1
ATOM 653 C C . ASP A 1 86 ? 15.586 -3.151 -17.512 1.00 85.62 86 ASP A C 1
ATOM 655 O O . ASP A 1 86 ? 15.762 -3.448 -16.331 1.00 85.62 86 ASP A O 1
ATOM 659 N N . ALA A 1 87 ? 15.098 -1.952 -17.857 1.00 88.38 87 ALA A N 1
ATOM 660 C CA . ALA A 1 87 ? 14.756 -0.915 -16.881 1.00 88.38 87 ALA A CA 1
ATOM 661 C C . ALA A 1 87 ? 13.622 -1.363 -15.942 1.00 88.38 87 ALA A C 1
ATOM 663 O O . ALA A 1 87 ? 13.716 -1.183 -14.726 1.00 88.38 87 ALA A O 1
ATOM 664 N N . ILE A 1 88 ? 12.584 -2.007 -16.486 1.00 90.94 88 ILE A N 1
ATOM 665 C CA . ILE A 1 88 ? 11.520 -2.647 -15.701 1.00 90.94 88 ILE A CA 1
ATOM 666 C C . ILE A 1 88 ? 12.103 -3.723 -14.784 1.00 90.94 88 ILE A C 1
ATOM 668 O O . ILE A 1 88 ? 11.738 -3.802 -13.608 1.00 90.94 88 ILE A O 1
ATOM 672 N N . CYS A 1 89 ? 13.038 -4.526 -15.287 1.00 92.19 89 CYS A N 1
ATOM 673 C CA . CYS A 1 89 ? 13.654 -5.581 -14.503 1.00 92.19 89 CYS A CA 1
ATOM 674 C C . CYS A 1 89 ? 14.478 -5.057 -13.324 1.00 92.19 89 CYS A C 1
ATOM 676 O O . CYS A 1 89 ? 14.319 -5.505 -12.184 1.00 92.19 89 CYS A O 1
ATOM 678 N N . HIS A 1 90 ? 15.320 -4.059 -13.580 1.00 91.69 90 HIS A N 1
ATOM 679 C CA . HIS A 1 90 ? 16.112 -3.395 -12.554 1.00 91.69 90 HIS A CA 1
ATOM 680 C C . HIS A 1 90 ? 15.226 -2.699 -11.522 1.00 91.69 90 HIS A C 1
ATOM 682 O O . HIS A 1 90 ? 15.482 -2.817 -10.324 1.00 91.69 90 HIS A O 1
ATOM 688 N N . ALA A 1 91 ? 14.145 -2.048 -11.957 1.00 93.31 91 ALA A N 1
ATOM 689 C CA . ALA A 1 91 ? 13.175 -1.432 -11.061 1.00 93.31 91 ALA A CA 1
ATOM 690 C C . ALA A 1 91 ? 12.496 -2.464 -10.145 1.00 93.31 91 ALA A C 1
ATOM 692 O O . ALA A 1 91 ? 12.423 -2.239 -8.936 1.00 93.31 91 ALA A O 1
ATOM 693 N N . ARG A 1 92 ? 12.078 -3.624 -10.680 1.00 95.00 92 ARG A N 1
ATOM 694 C CA . ARG A 1 92 ? 11.547 -4.739 -9.872 1.00 95.00 92 ARG A CA 1
ATOM 695 C C . ARG A 1 92 ? 12.555 -5.183 -8.819 1.00 95.00 92 ARG A C 1
ATOM 697 O O . ARG A 1 92 ? 12.232 -5.217 -7.636 1.00 95.00 92 ARG A O 1
ATOM 704 N N . ARG A 1 93 ? 13.791 -5.469 -9.240 1.00 93.31 93 ARG A N 1
ATOM 705 C CA . ARG A 1 93 ? 14.861 -5.931 -8.347 1.00 93.31 93 ARG A CA 1
ATOM 706 C C . ARG A 1 93 ? 15.161 -4.915 -7.249 1.00 93.31 93 ARG A C 1
ATOM 708 O O . ARG A 1 93 ? 15.252 -5.295 -6.087 1.00 93.31 93 ARG A O 1
ATOM 715 N N . MET A 1 94 ? 15.276 -3.637 -7.602 1.00 93.31 94 MET A N 1
ATOM 716 C CA . MET A 1 94 ? 15.491 -2.551 -6.647 1.00 93.31 94 MET A CA 1
ATOM 717 C C . MET A 1 94 ? 14.349 -2.484 -5.624 1.00 93.31 94 MET A C 1
ATOM 719 O O . MET A 1 94 ? 14.612 -2.483 -4.424 1.00 93.31 94 MET A O 1
ATOM 723 N N . MET A 1 95 ? 13.090 -2.495 -6.078 1.00 93.12 95 MET A N 1
ATOM 724 C CA . MET A 1 95 ? 11.920 -2.490 -5.192 1.00 93.12 95 MET A CA 1
ATOM 725 C C . MET A 1 95 ? 11.903 -3.684 -4.240 1.00 93.12 95 MET A C 1
ATOM 727 O O . MET A 1 95 ? 11.690 -3.518 -3.038 1.00 93.12 95 MET A O 1
ATOM 731 N N . THR A 1 96 ? 12.162 -4.885 -4.755 1.00 92.69 96 THR A N 1
ATOM 732 C CA . THR A 1 96 ? 12.204 -6.097 -3.938 1.00 92.69 96 THR A CA 1
ATOM 733 C C . THR A 1 96 ? 13.349 -6.058 -2.931 1.00 92.69 96 THR A C 1
ATOM 735 O O . THR A 1 96 ? 13.130 -6.407 -1.778 1.00 92.69 96 THR A O 1
ATOM 738 N N . LEU A 1 97 ? 14.544 -5.592 -3.306 1.00 91.44 97 LEU A N 1
ATOM 739 C CA . LEU A 1 97 ? 15.675 -5.486 -2.378 1.00 91.44 97 LEU A CA 1
ATOM 740 C C . LEU A 1 97 ? 15.422 -4.463 -1.265 1.00 91.44 97 LEU A C 1
ATOM 742 O O . LEU A 1 97 ? 15.752 -4.727 -0.112 1.00 91.44 97 LEU A O 1
ATOM 746 N N . LEU A 1 98 ? 14.805 -3.324 -1.587 1.00 90.81 98 LEU A N 1
ATOM 747 C CA . LEU A 1 98 ? 14.504 -2.283 -0.602 1.00 90.81 98 LEU A CA 1
ATOM 748 C C . LEU A 1 98 ? 13.454 -2.742 0.420 1.00 90.81 98 LEU A C 1
ATOM 750 O O . LEU A 1 98 ? 13.591 -2.476 1.614 1.00 90.81 98 LEU A O 1
ATOM 754 N N . HIS A 1 99 ? 12.422 -3.464 -0.022 1.00 91.12 99 HIS A N 1
ATOM 755 C CA . HIS A 1 99 ? 11.294 -3.828 0.842 1.00 91.12 99 HIS A CA 1
ATOM 756 C C . HIS A 1 99 ? 11.337 -5.254 1.388 1.00 91.12 99 HIS A C 1
ATOM 758 O O . HIS A 1 99 ? 10.779 -5.516 2.452 1.00 91.12 99 HIS A O 1
ATOM 764 N N . ASN A 1 100 ? 12.032 -6.170 0.720 1.00 91.50 100 ASN A N 1
ATOM 765 C CA . ASN A 1 100 ? 12.176 -7.577 1.092 1.00 91.50 100 ASN A CA 1
ATOM 766 C C . ASN A 1 100 ? 13.646 -8.044 0.978 1.00 91.50 100 ASN A C 1
ATOM 768 O O . ASN A 1 100 ? 13.940 -8.977 0.230 1.00 91.50 100 ASN A O 1
ATOM 772 N N . PRO A 1 101 ? 14.585 -7.429 1.727 1.00 86.19 101 PRO A N 1
ATOM 773 C CA . PRO A 1 101 ? 16.022 -7.690 1.586 1.00 86.19 101 PRO A CA 1
ATOM 774 C C . PRO A 1 101 ? 16.453 -9.119 1.952 1.00 86.19 101 PRO A C 1
ATOM 776 O O . PRO A 1 101 ? 17.513 -9.562 1.524 1.00 86.19 101 PRO A O 1
ATOM 779 N N . LEU A 1 102 ? 15.659 -9.844 2.751 1.00 83.88 102 LEU A N 1
ATOM 780 C CA . LEU A 1 102 ? 15.971 -11.205 3.216 1.00 83.88 102 LEU A CA 1
ATOM 781 C C . LEU A 1 102 ? 15.152 -12.299 2.504 1.00 83.88 102 LEU A C 1
ATOM 783 O O . LEU A 1 102 ? 14.937 -13.346 3.101 1.00 83.88 102 LEU A O 1
ATOM 787 N N . PRO A 1 103 ? 14.745 -12.083 1.244 1.00 83.00 103 PRO A N 1
ATOM 788 C CA . PRO A 1 103 ? 13.623 -12.728 0.523 1.00 83.00 103 PRO A CA 1
ATOM 789 C C . PRO A 1 103 ? 12.715 -13.673 1.338 1.00 83.00 103 PRO A C 1
ATOM 791 O O . PRO A 1 103 ? 12.500 -14.826 0.982 1.00 83.00 103 PRO A O 1
ATOM 794 N N . ARG A 1 104 ? 12.170 -13.182 2.456 1.00 88.50 104 ARG A N 1
ATOM 795 C CA . ARG A 1 104 ? 11.358 -13.976 3.403 1.00 88.50 104 ARG A CA 1
ATOM 796 C C . ARG A 1 104 ? 9.884 -13.605 3.363 1.00 88.50 104 ARG A C 1
ATOM 798 O O . ARG A 1 104 ? 9.053 -14.353 3.867 1.00 88.50 104 ARG A O 1
ATOM 805 N N . ALA A 1 105 ? 9.560 -12.439 2.811 1.00 94.19 105 ALA A N 1
ATOM 806 C CA . ALA A 1 105 ? 8.184 -11.996 2.709 1.00 94.19 105 ALA A CA 1
ATOM 807 C C . ALA A 1 105 ? 7.474 -12.711 1.555 1.00 94.19 105 ALA A C 1
ATOM 809 O O . ALA A 1 105 ? 7.925 -12.665 0.410 1.00 94.19 105 ALA A O 1
ATOM 810 N N . ARG A 1 106 ? 6.330 -13.318 1.868 1.00 95.62 106 ARG A N 1
ATOM 811 C CA . ARG A 1 106 ? 5.336 -13.782 0.898 1.00 95.62 106 ARG A CA 1
ATOM 812 C C . ARG A 1 106 ? 4.661 -12.599 0.208 1.00 95.62 106 ARG A C 1
ATOM 814 O O . ARG A 1 106 ? 4.419 -12.646 -0.992 1.00 95.62 106 ARG A O 1
ATOM 821 N N . VAL A 1 107 ? 4.406 -11.531 0.961 1.00 97.62 107 VAL A N 1
ATOM 822 C CA . VAL A 1 107 ? 3.844 -10.276 0.457 1.00 97.62 107 VAL A CA 1
ATOM 823 C C . VAL A 1 107 ? 4.705 -9.125 0.941 1.00 97.62 107 VAL A C 1
ATOM 825 O O . VAL A 1 107 ? 4.954 -9.011 2.140 1.00 97.62 107 VAL A O 1
ATOM 828 N N . PHE A 1 108 ? 5.141 -8.254 0.033 1.00 96.75 108 PHE A N 1
ATOM 829 C CA . PHE A 1 108 ? 5.871 -7.045 0.410 1.00 96.75 108 PHE A CA 1
ATOM 830 C C . PHE A 1 108 ? 5.157 -5.775 -0.046 1.00 96.75 108 PHE A C 1
ATOM 832 O O . PHE A 1 108 ? 4.207 -5.810 -0.822 1.00 96.75 108 PHE A O 1
ATOM 839 N N . GLY A 1 109 ? 5.614 -4.631 0.439 1.00 96.75 109 GLY A N 1
ATOM 840 C CA . GLY A 1 109 ? 5.186 -3.342 -0.081 1.00 96.75 109 GLY A CA 1
ATOM 841 C C . GLY A 1 109 ? 5.522 -2.230 0.884 1.00 96.75 109 GLY A C 1
ATOM 842 O O . GLY A 1 109 ? 6.469 -2.338 1.663 1.00 96.75 109 GLY A O 1
ATOM 843 N N . PHE A 1 110 ? 4.745 -1.160 0.841 1.00 96.06 110 PHE A N 1
ATOM 844 C CA . PHE A 1 110 ? 4.954 -0.008 1.703 1.00 96.06 110 PHE A CA 1
ATOM 845 C C . PHE A 1 110 ? 3.659 0.766 1.914 1.00 96.06 110 PHE A C 1
ATOM 847 O O . PHE A 1 110 ? 2.645 0.553 1.242 1.00 96.06 110 PHE A O 1
ATOM 854 N N . LYS A 1 111 ? 3.714 1.693 2.860 1.00 95.25 111 LYS A N 1
ATOM 855 C CA . LYS A 1 111 ? 2.679 2.691 3.084 1.00 95.25 111 LYS A CA 1
ATOM 856 C C . LYS A 1 111 ? 3.204 4.056 2.681 1.00 95.25 111 LYS A C 1
ATOM 858 O O . LYS A 1 111 ? 4.287 4.427 3.104 1.00 95.25 111 LYS A O 1
ATOM 863 N N . GLU A 1 112 ? 2.402 4.835 1.969 1.00 91.31 112 GLU A N 1
ATOM 864 C CA . GLU A 1 112 ? 2.730 6.213 1.608 1.00 91.31 112 GLU A CA 1
ATOM 865 C C . GLU A 1 112 ? 1.615 7.169 2.047 1.00 91.31 112 GLU A C 1
ATOM 867 O O . GLU A 1 112 ? 0.427 6.824 2.027 1.00 91.31 112 GLU A O 1
ATOM 872 N N . ILE A 1 113 ? 2.012 8.364 2.494 1.00 86.44 113 ILE A N 1
ATOM 873 C CA . ILE A 1 113 ? 1.080 9.458 2.766 1.00 86.44 113 ILE A CA 1
ATOM 874 C C . ILE A 1 113 ? 1.128 10.425 1.594 1.00 86.44 113 ILE A C 1
ATOM 876 O O . ILE A 1 113 ? 2.162 11.025 1.316 1.00 86.44 113 ILE A O 1
ATOM 880 N N . TYR A 1 114 ? -0.030 10.665 0.997 1.00 80.19 114 TYR A N 1
ATOM 881 C CA . TYR A 1 114 ? -0.203 11.688 -0.015 1.00 80.19 114 TYR A CA 1
ATOM 882 C C . TYR A 1 114 ? -0.942 12.887 0.540 1.00 80.19 114 TYR A C 1
ATOM 884 O O . TYR A 1 114 ? -1.924 12.761 1.267 1.00 80.19 114 TYR A O 1
ATOM 892 N N . SER A 1 115 ? -0.452 14.065 0.184 1.00 69.75 115 SER A N 1
ATOM 893 C CA . SER A 1 115 ? -1.129 15.332 0.394 1.00 69.75 115 SER A CA 1
ATOM 894 C C . SER A 1 115 ? -0.487 16.373 -0.500 1.00 69.75 115 SER A C 1
ATOM 896 O O . SER A 1 115 ? 0.740 16.467 -0.535 1.00 69.75 115 SER A O 1
ATOM 898 N N . ASP A 1 116 ? -1.322 17.190 -1.141 1.00 62.25 116 ASP A N 1
ATOM 899 C CA . ASP A 1 116 ? -0.905 18.389 -1.878 1.00 62.25 116 ASP A CA 1
ATOM 900 C C . ASP A 1 116 ? -0.020 19.332 -1.041 1.00 62.25 116 ASP A C 1
ATOM 902 O O . ASP A 1 116 ? 0.681 20.173 -1.598 1.00 62.25 116 ASP A O 1
ATOM 906 N N . LEU A 1 117 ? -0.076 19.207 0.290 1.00 56.94 117 LEU A N 1
ATOM 907 C CA . LEU A 1 117 ? 0.480 20.169 1.236 1.00 56.94 117 LEU A CA 1
ATOM 908 C C . LEU A 1 117 ? 1.760 19.699 1.937 1.00 56.94 117 LEU A C 1
ATOM 910 O O . LEU A 1 117 ? 2.594 20.528 2.266 1.00 56.94 117 LEU A O 1
ATOM 914 N N . VAL A 1 118 ? 1.936 18.391 2.159 1.00 54.25 118 VAL A N 1
ATOM 915 C CA . VAL A 1 118 ? 3.076 17.867 2.947 1.00 54.25 118 VAL A CA 1
ATOM 916 C C . VAL A 1 118 ? 4.235 17.409 2.071 1.00 54.25 118 VAL A C 1
ATOM 918 O O . VAL A 1 118 ? 5.382 17.442 2.509 1.00 54.25 118 VAL A O 1
ATOM 921 N N . ARG A 1 119 ? 3.981 17.017 0.817 1.00 55.34 119 ARG A N 1
ATOM 922 C CA . ARG A 1 119 ? 5.033 16.542 -0.091 1.00 55.34 119 ARG A CA 1
ATOM 923 C C . ARG A 1 119 ? 4.720 16.925 -1.530 1.00 55.34 119 ARG A C 1
ATOM 925 O O . ARG A 1 119 ? 3.897 16.275 -2.159 1.00 55.34 119 ARG A O 1
ATOM 932 N N . ARG A 1 120 ? 5.421 17.954 -2.027 1.00 58.25 120 ARG A N 1
ATOM 933 C CA . ARG A 1 120 ? 5.544 18.362 -3.445 1.00 58.25 120 ARG A CA 1
ATOM 934 C C . ARG A 1 120 ? 4.223 18.264 -4.228 1.00 58.25 120 ARG A C 1
ATOM 936 O O . ARG A 1 120 ? 3.924 17.230 -4.815 1.00 58.25 120 ARG A O 1
ATOM 943 N N . SER A 1 121 ? 3.477 19.366 -4.294 1.00 55.72 121 SER A N 1
ATOM 944 C CA . SER A 1 121 ? 2.153 19.480 -4.938 1.00 55.72 121 SER A CA 1
ATOM 945 C C . SER A 1 121 ? 2.035 18.847 -6.338 1.00 55.72 121 SER A C 1
ATOM 947 O O . SER A 1 121 ? 0.982 18.318 -6.685 1.00 55.72 121 SER A O 1
ATOM 949 N N . SER A 1 122 ? 3.111 18.820 -7.132 1.00 59.56 122 SER A N 1
ATOM 950 C CA . SER A 1 122 ? 3.136 18.188 -8.461 1.00 59.56 122 SER A CA 1
ATOM 951 C C . SER A 1 122 ? 3.054 16.655 -8.447 1.00 59.56 122 SER A C 1
ATOM 953 O O . SER A 1 122 ? 2.665 16.060 -9.445 1.00 59.56 122 SER A O 1
ATOM 955 N N . ALA A 1 123 ? 3.374 15.994 -7.333 1.00 59.38 123 ALA A N 1
ATOM 956 C CA . ALA A 1 123 ? 3.301 14.538 -7.219 1.00 59.38 123 ALA A CA 1
ATOM 957 C C . ALA A 1 123 ? 1.855 14.027 -7.059 1.00 59.38 123 ALA A C 1
ATOM 959 O O . ALA A 1 123 ? 1.563 12.871 -7.354 1.00 59.38 123 ALA A O 1
ATOM 960 N N . HIS A 1 124 ? 0.924 14.874 -6.609 1.00 63.41 124 HIS A N 1
ATOM 961 C CA . HIS A 1 124 ? -0.440 14.453 -6.294 1.00 63.41 124 HIS A CA 1
ATOM 962 C C . HIS A 1 124 ? -1.309 14.186 -7.532 1.00 63.41 124 HIS A C 1
ATOM 964 O O . HIS A 1 124 ? -2.116 13.249 -7.538 1.00 63.41 124 HIS A O 1
ATOM 970 N N . SER A 1 125 ? -1.160 14.963 -8.608 1.00 67.88 125 SER A N 1
ATOM 971 C CA . SER A 1 125 ? -1.849 14.672 -9.876 1.00 67.88 125 SER A CA 1
ATOM 972 C C . SER A 1 125 ? -1.415 13.319 -10.450 1.00 67.88 125 SER A C 1
ATOM 974 O O . SER A 1 125 ? -2.212 12.644 -11.098 1.00 67.88 125 SER A O 1
ATOM 976 N N . GLU A 1 126 ? -0.203 12.885 -10.113 1.00 78.75 126 GLU A N 1
ATOM 977 C CA . GLU A 1 126 ? 0.491 11.748 -10.706 1.00 78.75 126 GLU A CA 1
ATOM 978 C C . GLU A 1 126 ? 0.407 10.443 -9.902 1.00 78.75 126 GLU A C 1
ATOM 980 O O . GLU A 1 126 ? 0.903 9.420 -10.371 1.00 78.75 126 GLU A O 1
ATOM 985 N N . ILE A 1 127 ? -0.228 10.435 -8.723 1.00 83.19 127 ILE A N 1
ATOM 986 C CA . ILE A 1 127 ? -0.318 9.242 -7.853 1.00 83.19 127 ILE A CA 1
ATOM 987 C C . ILE A 1 127 ? -0.814 8.024 -8.622 1.00 83.19 127 ILE A C 1
ATOM 989 O O . ILE A 1 127 ? -0.261 6.938 -8.487 1.00 83.19 127 ILE A O 1
ATOM 993 N N . PHE A 1 128 ? -1.851 8.200 -9.436 1.00 85.69 128 PHE A N 1
ATOM 994 C CA . PHE A 1 128 ? -2.427 7.097 -10.191 1.00 85.69 128 PHE A CA 1
ATOM 995 C C . PHE A 1 128 ? -1.526 6.716 -11.367 1.00 85.69 128 PHE A C 1
ATOM 997 O O . PHE A 1 128 ? -1.074 5.580 -11.432 1.00 85.69 128 PHE A O 1
ATOM 1004 N N . MET A 1 129 ? -1.170 7.674 -12.230 1.00 80.88 129 MET A N 1
ATOM 1005 C CA . MET A 1 129 ? -0.412 7.398 -13.459 1.00 80.88 129 MET A CA 1
ATOM 1006 C C . MET A 1 129 ? 1.040 6.958 -13.225 1.00 80.88 129 MET A C 1
ATOM 1008 O O . MET A 1 129 ? 1.533 6.077 -13.921 1.00 80.88 129 MET A O 1
ATOM 1012 N N . HIS A 1 130 ? 1.752 7.570 -12.279 1.00 81.50 130 HIS A N 1
ATOM 1013 C CA . HIS A 1 130 ? 3.172 7.287 -12.021 1.00 81.50 130 HIS A CA 1
ATOM 1014 C C . HIS A 1 130 ? 3.413 6.515 -10.728 1.00 81.50 130 HIS A C 1
ATOM 1016 O O . HIS A 1 130 ? 4.483 5.935 -10.569 1.00 81.50 130 HIS A O 1
ATOM 1022 N N . GLY A 1 131 ? 2.440 6.475 -9.817 1.00 86.44 131 GLY A N 1
ATOM 1023 C CA . GLY A 1 131 ? 2.472 5.586 -8.659 1.00 86.44 131 GLY A CA 1
ATOM 1024 C C . GLY A 1 131 ? 1.808 4.250 -8.975 1.00 86.44 131 GLY A C 1
ATOM 1025 O O . GLY A 1 131 ? 2.489 3.261 -9.229 1.00 86.44 131 GLY A O 1
ATOM 1026 N N . VAL A 1 132 ? 0.475 4.217 -8.960 1.00 92.44 132 VAL A N 1
ATOM 1027 C CA . VAL A 1 132 ? -0.317 2.979 -9.026 1.00 92.44 132 VAL A CA 1
ATOM 1028 C C . VAL A 1 132 ? -0.076 2.215 -10.330 1.00 92.44 132 VAL A C 1
ATOM 1030 O O . VAL A 1 132 ? 0.379 1.073 -10.283 1.00 92.44 132 VAL A O 1
ATOM 1033 N N . GLU A 1 133 ? -0.303 2.837 -11.487 1.00 91.94 133 GLU A N 1
ATOM 1034 C CA . GLU A 1 133 ? -0.185 2.176 -12.797 1.00 91.94 133 GLU A CA 1
ATOM 1035 C C . GLU A 1 133 ? 1.241 1.703 -13.085 1.00 91.94 133 GLU A C 1
ATOM 1037 O O . GLU A 1 133 ? 1.469 0.593 -13.582 1.00 91.94 133 GLU A O 1
ATOM 1042 N N . GLN A 1 134 ? 2.241 2.506 -12.711 1.00 91.31 134 GLN A N 1
ATOM 1043 C CA . GLN A 1 134 ? 3.621 2.078 -12.879 1.00 91.31 134 GLN A CA 1
ATOM 1044 C C . GLN A 1 134 ? 3.950 0.885 -11.982 1.00 91.31 134 GLN A C 1
ATOM 1046 O O . GLN A 1 134 ? 4.575 -0.074 -12.441 1.00 91.31 134 GLN A O 1
ATOM 1051 N N . ILE A 1 135 ? 3.542 0.920 -10.712 1.00 94.38 135 ILE A N 1
ATOM 1052 C CA . ILE A 1 135 ? 3.764 -0.202 -9.801 1.00 94.38 135 ILE A CA 1
ATOM 1053 C C . ILE A 1 135 ? 3.059 -1.453 -10.323 1.00 94.38 135 ILE A C 1
ATOM 1055 O O . ILE A 1 135 ? 3.628 -2.531 -10.205 1.00 94.38 135 ILE A O 1
ATOM 1059 N N . ARG A 1 136 ? 1.892 -1.339 -10.968 1.00 94.81 136 ARG A N 1
ATOM 1060 C CA . ARG A 1 136 ? 1.239 -2.476 -11.639 1.00 94.81 136 ARG A CA 1
ATOM 1061 C C . ARG A 1 136 ? 2.001 -2.988 -12.850 1.00 94.81 136 ARG A C 1
ATOM 1063 O O . ARG A 1 136 ? 2.052 -4.192 -13.070 1.00 94.81 136 ARG A O 1
ATOM 1070 N N . THR A 1 137 ? 2.648 -2.103 -13.597 1.00 93.00 137 THR A N 1
ATOM 1071 C CA . THR A 1 137 ? 3.548 -2.506 -14.687 1.00 93.00 137 THR A CA 1
ATOM 1072 C C . THR A 1 137 ? 4.743 -3.303 -14.142 1.00 93.00 137 THR A C 1
ATOM 1074 O O . THR A 1 137 ? 5.174 -4.305 -14.722 1.00 93.00 137 THR A O 1
ATOM 1077 N N . LEU A 1 138 ? 5.267 -2.899 -12.980 1.00 94.81 138 LEU A N 1
ATOM 1078 C CA . LEU A 1 138 ? 6.327 -3.626 -12.281 1.00 94.81 138 LEU A CA 1
ATOM 1079 C C . LEU A 1 138 ? 5.813 -4.928 -11.648 1.00 94.81 138 LEU A C 1
ATOM 1081 O O . LEU A 1 138 ? 6.472 -5.952 -1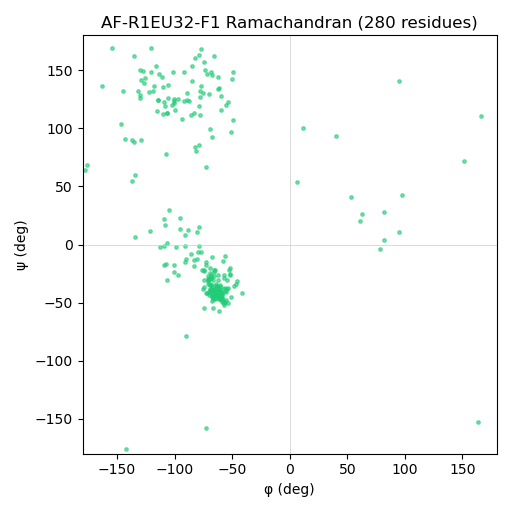1.758 1.00 94.81 138 LEU A O 1
ATOM 1085 N N . PHE A 1 139 ? 4.638 -4.929 -11.036 1.00 96.56 139 PHE A N 1
ATOM 1086 C CA . PHE A 1 139 ? 4.079 -6.060 -10.301 1.00 96.56 139 PHE A CA 1
ATOM 1087 C C . PHE A 1 139 ? 2.594 -6.202 -10.660 1.00 96.56 139 PHE A C 1
ATOM 1089 O O . PHE A 1 139 ? 1.743 -5.609 -9.994 1.00 96.56 139 PHE A O 1
ATOM 1096 N N . PRO A 1 140 ? 2.243 -6.984 -11.698 1.00 96.25 140 PRO A N 1
ATOM 1097 C CA . PRO A 1 140 ? 0.860 -7.105 -12.178 1.00 96.25 140 PRO A CA 1
ATOM 1098 C C . PRO A 1 140 ? -0.146 -7.564 -11.114 1.00 96.25 140 PRO A C 1
ATOM 1100 O O . PRO A 1 140 ? -1.331 -7.226 -11.184 1.00 96.25 140 PRO A O 1
ATOM 1103 N N . ARG A 1 141 ? 0.343 -8.291 -10.099 1.00 96.25 141 ARG A N 1
ATOM 1104 C CA . ARG A 1 141 ? -0.421 -8.801 -8.950 1.00 96.25 141 ARG A CA 1
ATOM 1105 C C . ARG A 1 141 ? -0.452 -7.845 -7.749 1.00 96.25 141 ARG A C 1
ATOM 1107 O O . ARG A 1 141 ? -0.906 -8.239 -6.674 1.00 96.25 141 ARG A O 1
ATOM 1114 N N . ALA A 1 142 ? 0.051 -6.620 -7.901 1.00 97.75 142 ALA A N 1
ATOM 1115 C CA . ALA A 1 142 ? -0.002 -5.600 -6.864 1.00 97.75 142 ALA A CA 1
ATOM 1116 C C . ALA A 1 142 ? -1.448 -5.248 -6.497 1.00 97.75 142 ALA A C 1
ATOM 1118 O O . ALA A 1 142 ? -2.279 -5.006 -7.372 1.00 97.75 142 ALA A O 1
ATOM 1119 N N . LYS A 1 143 ? -1.713 -5.165 -5.194 1.00 98.56 143 LYS A N 1
ATOM 1120 C CA . LYS A 1 143 ? -2.969 -4.687 -4.615 1.00 98.56 143 LYS A CA 1
ATOM 1121 C C . LYS A 1 143 ? -2.749 -3.353 -3.910 1.00 98.56 143 LYS A C 1
ATOM 1123 O O . LYS A 1 143 ? -1.721 -3.144 -3.265 1.00 98.56 143 LYS A O 1
ATOM 1128 N N . PHE A 1 144 ? -3.732 -2.468 -3.985 1.00 98.44 144 PHE A N 1
ATOM 1129 C CA . PHE A 1 144 ? -3.672 -1.127 -3.412 1.00 98.44 144 PHE A CA 1
ATOM 1130 C C . PHE A 1 144 ? -4.816 -0.926 -2.434 1.00 98.44 144 PHE A C 1
ATOM 1132 O O . PHE A 1 144 ? -5.974 -1.197 -2.738 1.00 98.44 144 PHE A O 1
ATOM 1139 N N . ILE A 1 145 ? -4.495 -0.431 -1.247 1.00 98.50 145 ILE A N 1
ATOM 1140 C CA . ILE A 1 145 ? -5.487 -0.073 -0.245 1.00 98.50 145 ILE A CA 1
ATOM 1141 C C . ILE A 1 145 ? -5.499 1.440 -0.129 1.00 98.50 145 ILE A C 1
ATOM 1143 O O . ILE A 1 145 ? -4.539 2.033 0.367 1.00 98.50 145 ILE A O 1
ATOM 1147 N N . PHE A 1 146 ? -6.600 2.056 -0.547 1.00 97.44 146 PHE A N 1
ATOM 1148 C CA . PHE A 1 146 ? -6.827 3.472 -0.303 1.00 97.44 146 PHE A CA 1
ATOM 1149 C C . PHE A 1 146 ? -7.407 3.639 1.095 1.00 97.44 146 PHE A C 1
ATOM 1151 O O . PHE A 1 146 ? -8.515 3.183 1.387 1.00 97.44 146 PHE A O 1
ATOM 1158 N N . HIS A 1 147 ? -6.632 4.252 1.984 1.00 95.75 147 HIS A N 1
ATOM 1159 C CA . HIS A 1 147 ? -6.981 4.379 3.390 1.00 95.75 147 HIS A CA 1
ATO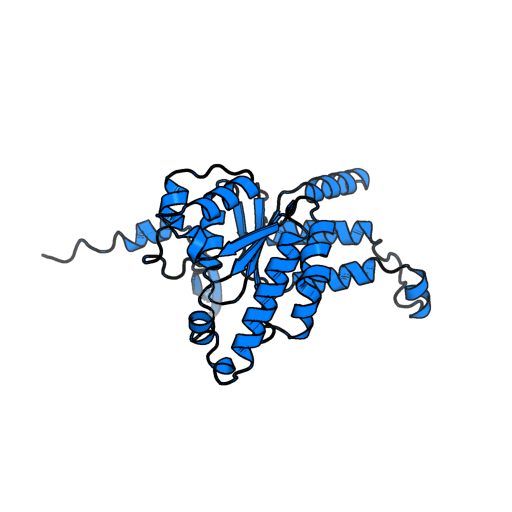M 1160 C C . HIS A 1 147 ? -7.210 5.832 3.783 1.00 95.75 147 HIS A C 1
ATOM 1162 O O . HIS A 1 147 ? -6.333 6.689 3.651 1.00 95.75 147 HIS A O 1
ATOM 1168 N N . TRP A 1 148 ? -8.388 6.106 4.331 1.00 92.25 148 TRP A N 1
ATOM 1169 C CA . TRP A 1 148 ? -8.735 7.443 4.784 1.00 92.25 148 TRP A CA 1
ATOM 1170 C C . TRP A 1 148 ? -9.559 7.425 6.073 1.00 92.25 148 TRP A C 1
ATOM 1172 O O . TRP A 1 148 ? -9.751 6.390 6.711 1.00 92.25 148 TRP A O 1
ATOM 1182 N N . ARG A 1 149 ? -9.992 8.599 6.529 1.00 88.56 149 ARG A N 1
ATOM 1183 C CA . ARG A 1 149 ? -10.786 8.740 7.749 1.00 88.56 149 ARG A CA 1
ATOM 1184 C C . ARG A 1 149 ? -11.990 9.623 7.485 1.00 88.56 149 ARG A C 1
ATOM 1186 O O . ARG A 1 149 ? -11.831 10.712 6.941 1.00 88.56 149 ARG A O 1
ATOM 1193 N N . ARG A 1 150 ? -13.173 9.174 7.919 1.00 86.12 150 ARG A N 1
ATOM 1194 C CA . ARG A 1 150 ? -14.439 9.876 7.641 1.00 86.12 150 ARG A CA 1
ATOM 1195 C C . ARG A 1 150 ? -14.490 11.269 8.250 1.00 86.12 150 ARG A C 1
ATOM 1197 O O . ARG A 1 150 ? -14.973 12.202 7.626 1.00 86.12 150 ARG A O 1
ATOM 1204 N N . ASN A 1 151 ? -13.974 11.410 9.468 1.00 81.88 151 ASN A N 1
ATOM 1205 C CA . ASN A 1 151 ? -13.924 12.696 10.149 1.00 81.88 151 ASN A CA 1
ATOM 1206 C C . ASN A 1 151 ? -12.708 13.509 9.671 1.00 81.88 151 ASN A C 1
ATOM 1208 O O . ASN A 1 151 ? -11.645 13.483 10.300 1.00 81.88 151 ASN A O 1
ATOM 1212 N N . THR A 1 152 ? -12.875 14.214 8.552 1.00 74.06 152 THR A N 1
ATOM 1213 C CA . THR A 1 152 ? -11.852 15.079 7.942 1.00 74.06 152 THR A CA 1
ATOM 1214 C C . THR A 1 152 ? -11.528 16.298 8.808 1.00 74.06 152 THR A C 1
ATOM 1216 O O . THR A 1 152 ? -10.371 16.714 8.855 1.00 74.06 152 THR A O 1
ATOM 1219 N N . SER A 1 153 ? -12.484 16.810 9.590 1.00 69.50 153 SER A N 1
ATOM 1220 C CA . SER A 1 153 ? -12.254 17.903 10.548 1.00 69.50 153 SER A CA 1
ATOM 1221 C C . SER A 1 153 ? -11.213 17.533 11.607 1.00 69.50 153 SER A C 1
ATOM 1223 O O . SER A 1 153 ? -10.335 18.329 11.928 1.00 69.50 153 SER A O 1
ATOM 1225 N N . ARG A 1 154 ? -11.237 16.289 12.103 1.00 71.62 154 ARG A N 1
ATOM 1226 C CA . ARG A 1 154 ? -10.230 15.783 13.050 1.00 71.62 154 ARG A CA 1
ATOM 1227 C C . ARG A 1 154 ? -8.859 15.568 12.407 1.00 71.62 154 ARG A C 1
ATOM 1229 O O . ARG A 1 154 ? -7.856 15.627 13.113 1.00 71.62 154 ARG A O 1
ATOM 1236 N N . ILE A 1 155 ? -8.807 15.303 11.099 1.00 73.69 155 ILE A N 1
ATOM 1237 C CA . ILE A 1 155 ? -7.542 15.279 10.351 1.00 73.69 155 ILE A CA 1
ATOM 1238 C C . ILE A 1 155 ? -6.969 16.692 10.320 1.00 73.69 155 ILE A C 1
ATOM 1240 O O . ILE A 1 155 ? -5.852 16.883 10.783 1.00 73.69 155 ILE A O 1
ATOM 1244 N N . ALA A 1 156 ? -7.749 17.671 9.850 1.00 68.44 156 ALA A N 1
ATOM 1245 C CA . ALA A 1 156 ? -7.322 19.066 9.746 1.00 68.44 156 ALA A CA 1
ATOM 1246 C C . ALA A 1 156 ? -6.873 19.637 11.100 1.00 68.44 156 ALA A C 1
ATOM 1248 O O . ALA A 1 156 ? -5.857 20.314 11.188 1.00 68.44 156 ALA A O 1
ATOM 1249 N N . ALA A 1 157 ? -7.562 19.277 12.183 1.00 68.69 157 ALA A N 1
ATOM 1250 C CA . ALA A 1 157 ? -7.210 19.675 13.539 1.00 68.69 157 ALA A CA 1
ATOM 1251 C C . ALA A 1 157 ? -6.060 18.860 14.166 1.00 68.69 157 ALA A C 1
ATOM 1253 O O . ALA A 1 157 ? -5.891 18.916 15.378 1.00 68.69 157 ALA A O 1
ATOM 1254 N N . SER A 1 158 ? -5.260 18.088 13.420 1.00 68.88 158 SER A N 1
ATOM 1255 C CA . SER A 1 158 ? -4.126 17.313 13.967 1.00 68.88 158 SER A CA 1
ATOM 1256 C C . SER A 1 158 ? -2.809 18.089 13.917 1.00 68.88 158 SER A C 1
ATOM 1258 O O . SER A 1 158 ? -2.591 18.861 12.991 1.00 68.88 158 SER A O 1
ATOM 1260 N N . ASP A 1 159 ? -1.914 17.841 14.885 1.00 65.69 159 ASP A N 1
ATOM 1261 C CA . ASP A 1 159 ? -0.678 18.634 15.028 1.00 65.69 159 ASP A CA 1
ATOM 1262 C C . ASP A 1 159 ? 0.291 18.474 13.857 1.00 65.69 159 ASP A C 1
ATOM 1264 O O . ASP A 1 159 ? 1.014 19.388 13.492 1.00 65.69 159 ASP A O 1
ATOM 1268 N N . PHE A 1 160 ? 0.210 17.319 13.204 1.00 64.19 160 PHE A N 1
ATOM 1269 C CA . PHE A 1 160 ? 0.857 17.031 11.931 1.00 64.19 160 PHE A CA 1
ATOM 1270 C C . PHE A 1 160 ? 0.579 18.071 10.833 1.00 64.19 160 PHE A C 1
ATOM 1272 O O . PHE A 1 160 ? 1.384 18.191 9.925 1.00 64.19 160 PHE A O 1
ATOM 1279 N N . TRP A 1 161 ? -0.541 18.796 10.910 1.00 69.69 161 TRP A N 1
ATOM 1280 C CA . TRP A 1 161 ? -0.925 19.834 9.951 1.00 69.69 161 TRP A CA 1
ATOM 1281 C C . TRP A 1 161 ? -0.828 21.243 10.550 1.00 69.69 161 TRP A C 1
ATOM 1283 O O . TRP A 1 161 ? -1.550 22.135 10.121 1.00 69.69 161 TRP A O 1
ATOM 1293 N N . GLN A 1 162 ? -0.042 21.458 11.614 1.00 67.00 162 GLN A N 1
ATOM 1294 C CA . GLN A 1 162 ? 0.005 22.748 12.323 1.00 67.00 162 GLN A CA 1
ATOM 1295 C C . GLN A 1 162 ? 0.349 23.935 11.421 1.00 67.00 162 GLN A C 1
ATOM 1297 O O . GLN A 1 162 ? -0.241 24.999 11.598 1.00 67.00 162 GLN A O 1
ATOM 1302 N N . LEU A 1 163 ? 1.252 23.747 10.457 1.00 61.75 163 LEU A N 1
ATOM 1303 C CA . LEU A 1 163 ? 1.650 24.795 9.516 1.00 61.75 163 LEU A CA 1
ATOM 1304 C C . LEU A 1 163 ? 0.517 25.112 8.523 1.00 61.75 163 LEU A C 1
ATOM 1306 O O . LEU A 1 163 ? 0.359 26.243 8.077 1.00 61.75 163 LEU A O 1
ATOM 1310 N N . GLU A 1 164 ? -0.330 24.127 8.229 1.00 60.69 164 GLU A N 1
ATOM 1311 C CA . GLU A 1 164 ? -1.374 24.177 7.207 1.00 60.69 164 GLU A CA 1
ATOM 1312 C C . GLU A 1 164 ? -2.776 24.442 7.777 1.00 60.69 164 GLU A C 1
ATOM 1314 O O . GLU A 1 164 ? -3.672 24.855 7.032 1.00 60.69 164 GLU A O 1
ATOM 1319 N N . ARG A 1 165 ? -2.968 24.241 9.092 1.00 57.59 165 ARG A N 1
ATOM 1320 C CA . ARG A 1 165 ? -4.201 24.500 9.868 1.00 57.59 165 ARG A CA 1
ATOM 1321 C C . ARG A 1 165 ? -4.732 25.916 9.662 1.00 57.59 165 ARG A C 1
ATOM 1323 O O . ARG A 1 165 ? -5.929 26.141 9.808 1.00 57.59 165 ARG A O 1
ATOM 1330 N N . GLN A 1 166 ? -3.853 26.852 9.316 1.00 53.56 166 GLN A N 1
ATOM 1331 C CA . GLN A 1 166 ? -4.184 28.255 9.082 1.00 53.56 166 GLN A CA 1
ATOM 1332 C C . GLN A 1 166 ? -4.852 28.500 7.715 1.00 53.56 166 GLN A C 1
ATOM 1334 O O . GLN A 1 166 ? -5.332 29.600 7.461 1.00 53.56 166 GLN A O 1
ATOM 1339 N N . SER A 1 167 ? -4.943 27.489 6.838 1.00 55.81 167 SER A N 1
ATOM 1340 C CA . SER A 1 167 ? -5.564 27.620 5.517 1.00 55.81 167 SER A CA 1
ATOM 1341 C C . SER A 1 167 ? -6.901 26.867 5.424 1.00 55.81 167 SER A C 1
ATOM 1343 O O . SER A 1 167 ? -6.974 25.643 5.551 1.00 55.81 167 SER A O 1
ATOM 1345 N N . ALA A 1 168 ? -7.987 27.574 5.088 1.00 58.22 168 ALA A N 1
ATOM 1346 C CA . ALA A 1 168 ? -9.279 26.960 4.731 1.00 58.22 168 ALA A CA 1
ATOM 1347 C C . ALA A 1 168 ? -9.178 25.987 3.526 1.00 58.22 168 ALA A C 1
ATOM 1349 O O . ALA A 1 168 ? -10.079 25.185 3.264 1.00 58.22 168 ALA A O 1
ATOM 1350 N N . VAL A 1 169 ? -8.055 26.044 2.807 1.00 64.12 169 VAL A N 1
ATOM 1351 C CA . VAL A 1 169 ? -7.690 25.232 1.643 1.00 64.12 169 VAL A CA 1
ATOM 1352 C C . VAL A 1 169 ? -7.414 23.767 2.020 1.00 64.12 169 VAL A C 1
ATOM 1354 O O . VAL A 1 169 ? -7.720 22.869 1.233 1.00 64.12 169 VAL A O 1
ATOM 1357 N N . ALA A 1 170 ? -6.938 23.483 3.240 1.00 64.12 170 ALA A N 1
ATOM 1358 C CA . ALA A 1 170 ? -6.572 22.124 3.650 1.00 64.12 170 ALA A CA 1
ATOM 1359 C C . ALA A 1 170 ? -7.751 21.134 3.641 1.00 64.12 170 ALA A C 1
ATOM 1361 O O . ALA A 1 170 ? -7.627 20.026 3.116 1.00 64.12 170 ALA A O 1
ATOM 1362 N N . ARG A 1 171 ? -8.931 21.540 4.140 1.00 65.56 171 ARG A N 1
ATOM 1363 C CA . ARG A 1 171 ? -10.122 20.668 4.163 1.00 65.56 171 ARG A CA 1
ATOM 1364 C C . ARG A 1 171 ? -10.595 20.302 2.755 1.00 65.56 171 ARG A C 1
ATOM 1366 O O . ARG A 1 171 ? -10.842 19.127 2.488 1.00 65.56 171 ARG A O 1
ATOM 1373 N N . ARG A 1 172 ? -10.678 21.291 1.855 1.00 67.06 172 ARG A N 1
ATOM 1374 C CA . ARG A 1 172 ? -11.087 21.074 0.455 1.00 67.06 172 ARG A CA 1
ATOM 1375 C C . ARG A 1 172 ? -10.121 20.133 -0.269 1.00 67.06 172 ARG A C 1
ATOM 1377 O O . ARG A 1 172 ? -10.563 19.281 -1.034 1.00 67.06 172 ARG A O 1
ATOM 1384 N N . ASN A 1 173 ? -8.823 20.225 0.023 1.00 75.75 173 ASN A N 1
ATOM 1385 C CA . ASN A 1 173 ? -7.825 19.323 -0.551 1.00 75.75 173 ASN A CA 1
ATOM 1386 C C . ASN A 1 173 ? -7.998 17.873 -0.070 1.00 75.75 173 ASN A C 1
ATOM 1388 O O . ASN A 1 173 ? -7.879 16.953 -0.879 1.00 75.75 173 ASN A O 1
ATOM 1392 N N . PHE A 1 174 ? -8.334 17.653 1.207 1.00 80.62 174 PHE A N 1
ATOM 1393 C CA . PHE A 1 174 ? -8.583 16.302 1.723 1.00 80.62 174 PHE A CA 1
ATOM 1394 C C . PHE A 1 174 ? -9.823 15.663 1.105 1.00 80.62 174 PHE A C 1
ATOM 1396 O O . PHE A 1 174 ? -9.752 14.521 0.662 1.00 80.62 174 PHE A O 1
ATOM 1403 N N . GLU A 1 175 ? -10.941 16.388 1.046 1.00 83.31 175 GLU A N 1
ATOM 1404 C CA . GLU A 1 175 ? -12.182 15.888 0.440 1.00 83.31 175 GLU A CA 1
ATOM 1405 C C . GLU A 1 175 ? -11.982 15.550 -1.039 1.00 83.31 175 GLU A C 1
ATOM 1407 O O . GLU A 1 175 ? -12.382 14.473 -1.480 1.00 83.31 175 GLU A O 1
ATOM 1412 N N . ARG A 1 176 ? -11.270 16.409 -1.780 1.00 84.81 176 ARG A N 1
ATOM 1413 C CA . ARG A 1 176 ? -10.908 16.157 -3.178 1.00 84.81 176 ARG A CA 1
ATOM 1414 C C . ARG A 1 176 ? -10.056 14.898 -3.340 1.00 84.81 176 ARG A C 1
ATOM 1416 O O . ARG A 1 176 ? -10.341 14.083 -4.211 1.00 84.81 176 ARG A O 1
ATOM 1423 N N . LEU A 1 177 ? -9.020 14.717 -2.519 1.00 84.50 177 LEU A N 1
ATOM 1424 C CA . LEU A 1 177 ? -8.160 13.531 -2.593 1.00 84.50 177 LEU A CA 1
ATOM 1425 C C . LEU A 1 177 ? -8.925 12.252 -2.220 1.00 84.50 177 LEU A C 1
ATOM 1427 O O . LEU A 1 177 ? -8.825 11.254 -2.929 1.00 84.50 177 LEU A O 1
ATOM 1431 N N . VAL A 1 178 ? -9.755 12.290 -1.174 1.00 89.12 178 VAL A N 1
ATOM 1432 C CA . VAL A 1 178 ? -10.650 11.168 -0.844 1.00 89.12 178 VAL A CA 1
ATOM 1433 C C . VAL A 1 178 ? -11.587 10.853 -2.011 1.00 89.12 178 VAL A C 1
ATOM 1435 O O . VAL A 1 178 ? -11.744 9.681 -2.343 1.00 89.12 178 VAL A O 1
ATOM 1438 N N . GLY A 1 179 ? -12.168 11.868 -2.658 1.00 91.06 179 GLY A N 1
ATOM 1439 C CA . GLY A 1 179 ? -12.987 11.696 -3.861 1.00 91.06 179 GLY A CA 1
ATOM 1440 C C . GLY A 1 179 ? -12.243 10.924 -4.949 1.00 91.06 179 GLY A C 1
ATOM 1441 O O . GLY A 1 179 ? -12.712 9.878 -5.387 1.00 91.06 179 GLY A O 1
ATOM 1442 N N . ARG A 1 180 ? -11.014 11.344 -5.273 1.00 90.69 180 ARG A N 1
ATOM 1443 C CA . ARG A 1 180 ? -10.171 10.664 -6.271 1.00 90.69 180 ARG A CA 1
ATOM 1444 C C . ARG A 1 180 ? -9.827 9.223 -5.889 1.00 90.69 180 ARG A C 1
ATOM 1446 O O . ARG A 1 180 ? -9.825 8.353 -6.752 1.00 90.69 180 ARG A O 1
ATOM 1453 N N . PHE A 1 181 ? -9.535 8.946 -4.614 1.00 92.62 181 PHE A N 1
ATOM 1454 C CA . PHE A 1 181 ? -9.315 7.571 -4.147 1.00 92.62 181 PHE A CA 1
ATOM 1455 C C . PHE A 1 181 ? -10.545 6.695 -4.367 1.00 92.62 181 PHE A C 1
ATOM 1457 O O . PHE A 1 181 ? -10.407 5.558 -4.807 1.00 92.62 181 PHE A O 1
ATOM 1464 N N . ARG A 1 182 ? -11.736 7.222 -4.078 1.00 93.88 182 ARG A N 1
ATOM 1465 C CA . ARG A 1 182 ? -13.001 6.499 -4.240 1.00 93.88 182 ARG A CA 1
ATOM 1466 C C . ARG A 1 182 ? -13.326 6.236 -5.699 1.00 93.88 182 ARG A C 1
ATOM 1468 O O . ARG A 1 182 ? -13.621 5.100 -6.049 1.00 93.88 182 ARG A O 1
ATOM 1475 N N . GLU A 1 183 ? -13.232 7.265 -6.534 1.00 95.00 183 GLU A N 1
ATOM 1476 C CA . GLU A 1 183 ? -13.443 7.162 -7.980 1.00 95.00 183 GLU A CA 1
ATOM 1477 C C . GLU A 1 183 ? -12.505 6.123 -8.593 1.00 95.00 183 GLU A C 1
ATOM 1479 O O . GLU A 1 183 ? -12.949 5.207 -9.283 1.00 95.00 183 GLU A O 1
ATOM 1484 N N . TYR A 1 184 ? -11.211 6.212 -8.275 1.00 95.12 184 TYR A N 1
ATOM 1485 C CA . TYR A 1 184 ? -10.232 5.277 -8.803 1.00 95.12 184 TYR A CA 1
ATOM 1486 C C . TYR A 1 184 ? -10.452 3.856 -8.269 1.00 95.12 184 TYR A C 1
ATOM 1488 O O . TYR A 1 184 ? -10.325 2.904 -9.035 1.00 95.12 184 TYR A O 1
ATOM 1496 N N . ALA A 1 185 ? -10.810 3.692 -6.990 1.00 95.94 185 ALA A N 1
ATOM 1497 C CA . ALA A 1 185 ? -11.084 2.373 -6.428 1.00 95.94 185 ALA A CA 1
ATOM 1498 C C . ALA A 1 185 ? -12.316 1.709 -7.061 1.00 95.94 185 ALA A C 1
ATOM 1500 O O . ALA A 1 185 ? -12.294 0.526 -7.393 1.00 95.94 185 ALA A O 1
ATOM 1501 N N . ALA A 1 186 ? -13.381 2.487 -7.270 1.00 96.50 186 ALA A N 1
ATOM 1502 C CA . ALA A 1 186 ? -14.602 2.022 -7.916 1.00 96.50 186 ALA A CA 1
ATOM 1503 C C . ALA A 1 186 ? -14.368 1.615 -9.378 1.00 96.50 186 ALA A C 1
ATOM 1505 O O . ALA A 1 186 ? -14.959 0.643 -9.839 1.00 96.50 186 ALA A O 1
ATOM 1506 N N . ALA A 1 187 ? -13.486 2.323 -10.089 1.00 97.06 187 ALA A N 1
ATOM 1507 C CA . ALA A 1 187 ? -13.108 1.986 -11.460 1.00 97.06 187 ALA A CA 1
ATOM 1508 C C . ALA A 1 187 ? -12.201 0.743 -11.564 1.00 97.06 187 ALA A C 1
ATOM 1510 O O . ALA A 1 187 ? -12.089 0.162 -12.640 1.00 97.06 187 ALA A O 1
ATOM 1511 N N . HIS A 1 188 ? -11.562 0.322 -10.465 1.00 97.38 188 HIS A N 1
ATOM 1512 C CA . HIS A 1 188 ? -10.529 -0.719 -10.471 1.00 97.38 188 HIS A CA 1
ATOM 1513 C C . HIS A 1 188 ? -10.667 -1.733 -9.313 1.00 97.38 188 HIS A C 1
ATOM 1515 O O . HIS A 1 188 ? -9.709 -1.949 -8.557 1.00 97.38 188 HIS A O 1
ATOM 1521 N N . PRO A 1 189 ? -11.832 -2.381 -9.138 1.00 97.31 189 PRO A N 1
ATOM 1522 C CA . PRO A 1 189 ? -12.116 -3.207 -7.961 1.00 97.31 189 PRO A CA 1
ATOM 1523 C C . PRO A 1 189 ? -11.234 -4.463 -7.846 1.00 97.31 189 PRO A C 1
ATOM 1525 O O . PRO A 1 189 ? -11.049 -4.985 -6.748 1.00 97.31 189 PRO A O 1
ATOM 1528 N N . ASP A 1 190 ? -10.644 -4.934 -8.948 1.00 97.31 190 ASP A N 1
ATOM 1529 C CA . ASP A 1 190 ? -9.857 -6.178 -8.977 1.00 97.31 190 ASP A CA 1
ATOM 1530 C C . ASP A 1 190 ? -8.542 -6.088 -8.190 1.00 97.31 190 ASP A C 1
ATOM 1532 O O . ASP A 1 190 ? -8.017 -7.089 -7.698 1.00 97.31 190 ASP A O 1
ATOM 1536 N N . TYR A 1 191 ? -7.985 -4.883 -8.075 1.00 97.94 191 TYR A N 1
ATOM 1537 C CA . TYR A 1 191 ? -6.681 -4.648 -7.453 1.00 97.94 191 TYR A CA 1
ATOM 1538 C C . TYR A 1 191 ? -6.677 -3.469 -6.488 1.00 97.94 191 TYR A C 1
ATOM 1540 O O . TYR A 1 191 ? -5.620 -3.114 -5.961 1.00 97.94 191 TYR A O 1
ATOM 1548 N N . THR A 1 192 ? -7.834 -2.874 -6.212 1.00 98.38 192 THR A N 1
ATOM 1549 C CA . THR A 1 192 ? -7.952 -1.783 -5.249 1.00 98.38 192 THR A CA 1
ATOM 1550 C C . THR A 1 192 ? -9.030 -2.066 -4.213 1.00 98.38 192 THR A C 1
ATOM 1552 O O . THR A 1 192 ? -10.020 -2.740 -4.483 1.00 98.38 192 THR A O 1
ATOM 1555 N N . TYR A 1 193 ? -8.835 -1.548 -3.003 1.00 98.31 193 TYR A N 1
ATOM 1556 C CA . TYR A 1 193 ? -9.832 -1.642 -1.946 1.00 98.31 193 TYR A CA 1
ATOM 1557 C C . TYR A 1 193 ? -9.838 -0.387 -1.078 1.00 98.31 193 TYR A C 1
ATOM 1559 O O . TYR A 1 193 ? -8.798 0.091 -0.620 1.00 98.31 193 TYR A O 1
ATOM 1567 N N . GLU A 1 194 ? -11.028 0.148 -0.830 1.00 97.44 194 GLU A N 1
ATOM 1568 C CA . GLU A 1 194 ? -11.216 1.329 0.005 1.00 97.44 194 GLU A CA 1
ATOM 1569 C C . GLU A 1 194 ? -11.414 0.928 1.471 1.00 97.44 194 GLU A C 1
ATOM 1571 O O . GLU A 1 194 ? -12.267 0.109 1.822 1.00 97.44 194 GLU A O 1
ATOM 1576 N N . THR A 1 195 ? -10.663 1.568 2.367 1.00 96.94 195 THR A N 1
ATOM 1577 C CA . THR A 1 195 ? -10.837 1.404 3.811 1.00 96.94 195 THR A CA 1
ATOM 1578 C C . THR A 1 195 ? -10.937 2.741 4.520 1.00 96.94 195 THR A C 1
ATOM 1580 O O . THR A 1 195 ? -10.323 3.736 4.137 1.00 96.94 195 THR A O 1
ATOM 1583 N N . THR A 1 196 ? -11.669 2.732 5.630 1.00 95.19 196 THR A N 1
ATOM 1584 C CA . THR A 1 196 ? -11.661 3.824 6.597 1.00 95.19 196 THR A CA 1
ATOM 1585 C C . THR A 1 196 ? -11.214 3.317 7.951 1.00 95.19 196 THR A C 1
ATOM 1587 O O . THR A 1 196 ? -11.516 2.176 8.306 1.00 95.19 196 THR A O 1
ATOM 1590 N N . LEU A 1 197 ? -10.548 4.154 8.748 1.00 92.12 197 LEU A N 1
ATOM 1591 C CA . LEU A 1 197 ? -10.245 3.787 10.134 1.00 92.12 197 LEU A CA 1
ATOM 1592 C C . LEU A 1 197 ? -11.513 3.434 10.906 1.00 92.12 197 LEU A C 1
ATOM 1594 O O . LEU A 1 197 ? -11.513 2.494 11.692 1.00 92.12 197 LEU A O 1
ATOM 1598 N N . GLU A 1 198 ? -12.601 4.173 10.704 1.00 92.25 198 GLU A N 1
ATOM 1599 C CA . GLU A 1 198 ? -13.894 3.867 11.309 1.00 92.25 198 GLU A CA 1
ATOM 1600 C C . GLU A 1 198 ? -14.397 2.475 10.940 1.00 92.25 198 GLU A C 1
ATOM 1602 O O . GLU A 1 198 ? -14.747 1.728 11.845 1.00 92.25 198 GLU A O 1
ATOM 1607 N N . GLY A 1 199 ? -14.378 2.094 9.664 1.00 94.69 199 GLY A N 1
ATOM 1608 C CA . GLY A 1 199 ? -14.897 0.792 9.253 1.00 94.69 199 GLY A CA 1
ATOM 1609 C C . GLY A 1 199 ? -14.006 -0.383 9.659 1.00 94.69 199 GLY A C 1
ATOM 1610 O O . GLY A 1 199 ? -14.528 -1.364 10.175 1.00 94.69 199 GLY A O 1
ATOM 1611 N N . ILE A 1 200 ? -12.674 -0.293 9.542 1.00 95.19 200 ILE A N 1
ATOM 1612 C CA . ILE A 1 200 ? -11.797 -1.427 9.917 1.00 95.19 200 ILE A CA 1
ATOM 1613 C C . ILE A 1 200 ? -11.693 -1.649 11.434 1.00 95.19 200 ILE A C 1
ATOM 1615 O O . ILE A 1 200 ? -11.217 -2.690 11.877 1.00 95.19 200 ILE A O 1
ATOM 1619 N N . THR A 1 201 ? -12.109 -0.668 12.242 1.00 93.06 201 THR A N 1
ATOM 1620 C CA . THR A 1 201 ? -12.089 -0.759 13.714 1.00 93.06 201 THR A CA 1
ATOM 1621 C C . THR A 1 201 ? -13.479 -0.947 14.324 1.00 93.06 201 THR A C 1
ATOM 1623 O O . THR A 1 201 ? -13.593 -1.009 15.551 1.00 93.06 201 THR A O 1
ATOM 1626 N N . ASN A 1 202 ? -14.533 -1.030 13.504 1.00 93.50 202 ASN A N 1
ATOM 1627 C CA . ASN A 1 202 ? -15.896 -1.144 13.996 1.00 93.50 202 ASN A CA 1
ATOM 1628 C C . ASN A 1 202 ? -16.201 -2.577 14.456 1.00 93.50 202 ASN A C 1
ATOM 1630 O O . ASN A 1 202 ? -16.301 -3.498 13.651 1.00 93.50 202 ASN A O 1
ATOM 1634 N N . LYS A 1 203 ? -16.373 -2.759 15.770 1.00 93.94 203 LYS A N 1
ATOM 1635 C CA . LYS A 1 203 ? -16.712 -4.060 16.359 1.00 93.94 203 LYS A CA 1
ATOM 1636 C C . LYS A 1 203 ? -18.130 -4.515 16.025 1.00 93.94 203 LYS A C 1
ATOM 1638 O O . LYS A 1 203 ? -18.340 -5.717 15.907 1.00 93.94 203 LYS A O 1
ATOM 1643 N N . SER A 1 204 ? -19.080 -3.582 15.927 1.00 94.75 204 SER A N 1
ATOM 1644 C CA . SER A 1 204 ? -20.488 -3.902 15.670 1.00 94.75 204 SER A CA 1
ATOM 1645 C C . SER A 1 204 ? -20.787 -4.112 14.187 1.00 94.75 204 SER A C 1
ATOM 1647 O O . SER A 1 204 ? -21.786 -4.739 13.859 1.00 94.75 204 SER A O 1
ATOM 1649 N N . ASP A 1 205 ? -19.915 -3.634 13.296 1.00 95.94 205 ASP A N 1
ATOM 1650 C CA . ASP A 1 205 ? -20.017 -3.844 11.851 1.00 95.94 205 ASP A CA 1
ATOM 1651 C C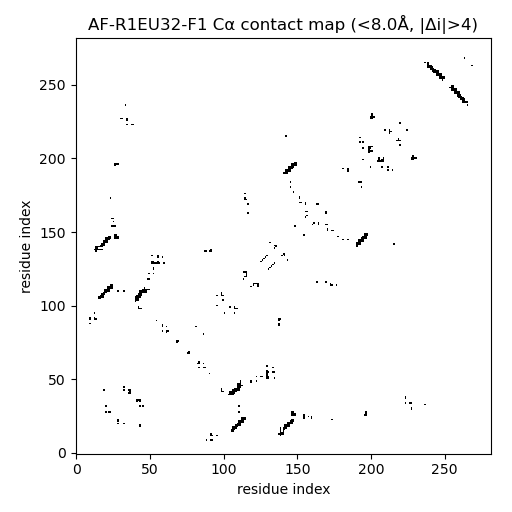 . ASP A 1 205 ? -18.646 -4.227 11.263 1.00 95.94 205 ASP A C 1
ATOM 1653 O O . ASP A 1 205 ? -17.883 -3.351 10.838 1.00 95.94 205 ASP A O 1
ATOM 1657 N N . PRO A 1 206 ? -18.308 -5.530 11.229 1.00 95.75 206 PRO A N 1
ATOM 1658 C CA . PRO A 1 206 ? -17.009 -6.003 10.765 1.00 95.75 206 PRO A CA 1
ATOM 1659 C C . PRO A 1 206 ? -16.879 -6.047 9.236 1.00 95.75 206 PRO A C 1
ATOM 1661 O O . PRO A 1 206 ? -15.810 -6.406 8.740 1.00 95.75 206 PRO A O 1
ATOM 1664 N N . ARG A 1 207 ? -17.922 -5.688 8.470 1.00 97.88 207 ARG A N 1
ATOM 1665 C CA . ARG A 1 207 ? -17.987 -5.934 7.017 1.00 97.88 207 ARG A CA 1
ATOM 1666 C C . ARG A 1 207 ? -16.805 -5.350 6.251 1.00 97.88 207 ARG A C 1
ATOM 1668 O O . ARG A 1 207 ? -16.274 -6.009 5.362 1.00 97.88 207 ARG A O 1
ATOM 1675 N N . GLN A 1 208 ? -16.353 -4.139 6.595 1.00 97.50 208 GLN A N 1
ATOM 1676 C CA . GLN A 1 208 ? -15.216 -3.525 5.897 1.00 97.50 208 GLN A CA 1
ATOM 1677 C C . GLN A 1 208 ? -13.896 -4.256 6.192 1.00 97.50 208 GLN A C 1
ATOM 1679 O O . GLN A 1 208 ? -13.077 -4.406 5.285 1.00 97.50 208 GLN A O 1
ATOM 1684 N N . LEU A 1 209 ? -13.697 -4.717 7.433 1.00 98.12 209 LEU A N 1
ATOM 1685 C CA . LEU A 1 209 ? -12.527 -5.503 7.825 1.00 98.12 209 LEU A CA 1
ATOM 1686 C C . LEU A 1 209 ? -12.548 -6.882 7.151 1.00 98.12 209 LEU A C 1
ATOM 1688 O O . LEU A 1 209 ? -11.543 -7.312 6.599 1.00 98.12 209 LEU A O 1
ATOM 1692 N N . GLU A 1 210 ? -13.692 -7.558 7.147 1.00 98.38 210 GLU A N 1
ATOM 1693 C CA . GLU A 1 210 ? -13.857 -8.861 6.492 1.00 98.38 210 GLU A CA 1
ATOM 1694 C C . GLU A 1 210 ? -13.679 -8.763 4.975 1.00 98.38 210 GLU A C 1
ATOM 1696 O O . GLU A 1 210 ? -12.988 -9.587 4.378 1.00 98.38 210 GLU A O 1
ATOM 1701 N N . GLY A 1 211 ? -14.228 -7.715 4.357 1.00 98.56 211 GLY A N 1
ATOM 1702 C CA . GLY A 1 211 ? -14.023 -7.430 2.942 1.00 98.56 211 GLY A CA 1
ATOM 1703 C C . GLY A 1 211 ? -12.561 -7.130 2.603 1.00 98.56 211 GLY A C 1
ATOM 1704 O O . GLY A 1 211 ? -12.084 -7.613 1.583 1.00 98.56 211 GLY A O 1
ATOM 1705 N N . LEU A 1 212 ? -11.815 -6.441 3.481 1.00 98.62 212 LEU A N 1
ATOM 1706 C CA . LEU A 1 212 ? -10.374 -6.222 3.300 1.00 98.62 212 LEU A CA 1
ATOM 1707 C C . LEU A 1 212 ? -9.612 -7.553 3.272 1.00 98.62 212 LEU A C 1
ATOM 1709 O O . LEU A 1 212 ? -8.787 -7.770 2.391 1.00 98.62 212 LEU A O 1
ATOM 1713 N N . PHE A 1 213 ? -9.885 -8.455 4.216 1.00 98.62 213 PHE A N 1
ATOM 1714 C CA . PHE A 1 213 ? -9.218 -9.759 4.264 1.00 98.62 213 PHE A CA 1
ATOM 1715 C C . PHE A 1 213 ? -9.589 -10.637 3.063 1.00 98.62 213 PHE A C 1
ATOM 1717 O O . PHE A 1 213 ? -8.705 -11.229 2.446 1.00 98.62 213 PHE A O 1
ATOM 1724 N N . ARG A 1 214 ? -10.862 -10.626 2.645 1.00 98.56 214 ARG A N 1
ATOM 1725 C CA . ARG A 1 214 ? -11.305 -11.287 1.408 1.00 98.56 214 ARG A CA 1
ATOM 1726 C C . ARG A 1 214 ? -10.591 -10.726 0.179 1.00 98.56 214 ARG A C 1
ATOM 1728 O O . ARG A 1 214 ? -10.084 -11.497 -0.625 1.00 98.56 214 ARG A O 1
ATOM 1735 N N . PHE A 1 215 ? -10.509 -9.400 0.063 1.00 98.56 215 PHE A N 1
ATOM 1736 C CA . PHE A 1 215 ? -9.787 -8.724 -1.012 1.00 98.56 215 PHE A CA 1
ATOM 1737 C C . PHE A 1 215 ? -8.313 -9.127 -1.037 1.00 98.56 215 PHE A C 1
ATOM 1739 O O . PHE A 1 215 ? -7.764 -9.379 -2.105 1.00 98.56 215 PHE A O 1
ATOM 1746 N N . LEU A 1 216 ? -7.661 -9.239 0.123 1.00 98.38 216 LEU A N 1
ATOM 1747 C CA . LEU A 1 216 ? -6.269 -9.678 0.212 1.00 98.38 216 LEU A CA 1
ATOM 1748 C C . LEU A 1 216 ? -6.090 -11.162 -0.139 1.00 98.38 216 LEU A C 1
ATOM 1750 O O . LEU A 1 216 ? -5.035 -11.517 -0.663 1.00 98.38 216 LEU A O 1
ATOM 1754 N N . GLY A 1 217 ? -7.133 -11.981 0.016 1.00 97.88 217 GLY A N 1
ATOM 1755 C CA . GLY A 1 217 ? -7.056 -13.440 -0.086 1.00 97.88 217 GLY A CA 1
ATOM 1756 C C . GLY A 1 217 ? -6.559 -14.081 1.212 1.00 97.88 217 GLY A C 1
ATOM 1757 O O . GLY A 1 217 ? -5.929 -15.130 1.175 1.00 97.88 217 GLY A O 1
ATOM 1758 N N . GLU A 1 218 ? -6.803 -13.426 2.348 1.00 98.12 218 GLU A N 1
ATOM 1759 C CA . GLU A 1 218 ? -6.286 -13.794 3.666 1.00 98.12 218 GLU A CA 1
ATOM 1760 C C . GLU A 1 218 ? -7.414 -14.184 4.625 1.00 98.12 218 GLU A C 1
ATOM 1762 O O . GLU A 1 218 ? -8.543 -13.699 4.528 1.00 98.12 218 GLU A O 1
ATOM 1767 N N . THR A 1 219 ? -7.094 -15.020 5.614 1.00 97.62 219 THR A N 1
ATOM 1768 C CA . THR A 1 219 ? -8.060 -15.429 6.645 1.00 97.62 219 THR A CA 1
ATOM 1769 C C . THR A 1 219 ? -8.041 -14.465 7.832 1.00 97.62 219 THR A C 1
ATOM 1771 O O . THR A 1 219 ? -7.011 -14.262 8.477 1.00 97.62 219 THR A O 1
ATOM 1774 N N . LEU A 1 220 ? -9.202 -13.899 8.181 1.00 97.62 220 LEU A N 1
ATOM 1775 C CA . LEU A 1 220 ? -9.346 -13.044 9.362 1.00 97.62 220 LEU A CA 1
ATOM 1776 C C . LEU A 1 220 ? -9.451 -13.880 10.649 1.00 97.62 220 LEU A C 1
ATOM 1778 O O . LEU A 1 220 ? -10.543 -14.164 11.143 1.00 97.62 220 LEU A O 1
ATOM 1782 N N . VAL A 1 221 ? -8.303 -14.245 11.221 1.00 96.44 221 VAL A N 1
ATOM 1783 C CA . VAL A 1 221 ? -8.236 -14.997 12.486 1.00 96.44 221 VAL A CA 1
ATOM 1784 C C . VAL A 1 221 ? -8.568 -14.125 13.716 1.00 96.44 221 VAL A C 1
ATOM 1786 O O . VAL A 1 221 ? -8.380 -12.900 13.683 1.00 96.44 221 VAL A O 1
ATOM 1789 N N . PRO A 1 222 ? -8.997 -14.716 14.854 1.00 96.00 222 PRO A N 1
ATOM 1790 C CA . PRO A 1 222 ? -9.393 -13.966 16.054 1.00 96.00 222 PRO A CA 1
ATOM 1791 C C . PRO A 1 222 ? -8.341 -12.977 16.576 1.00 96.00 222 PRO A C 1
ATOM 1793 O O . PRO A 1 222 ? -8.686 -11.873 17.006 1.00 96.00 222 PRO A O 1
ATOM 1796 N N . ARG A 1 223 ? -7.047 -13.326 16.503 1.00 94.62 223 ARG A N 1
ATOM 1797 C CA . ARG A 1 223 ? -5.942 -12.438 16.913 1.00 94.62 223 ARG A CA 1
ATOM 1798 C C . ARG A 1 223 ? -5.902 -11.154 16.079 1.00 94.62 223 ARG A C 1
ATOM 1800 O O . ARG A 1 223 ? -5.793 -10.068 16.650 1.00 94.62 223 ARG A O 1
ATOM 1807 N N . LEU A 1 224 ? -6.029 -11.265 14.756 1.00 95.06 224 LEU A N 1
ATOM 1808 C CA . LEU A 1 224 ? -6.016 -10.121 13.839 1.00 95.06 224 LEU A CA 1
ATOM 1809 C C . LEU A 1 224 ? -7.261 -9.252 14.022 1.00 95.06 224 LEU A C 1
ATOM 1811 O O . LEU A 1 224 ? -7.149 -8.029 14.102 1.00 95.06 224 LEU A O 1
ATOM 1815 N N . ARG A 1 225 ? -8.429 -9.875 14.223 1.00 95.56 225 ARG A N 1
ATOM 1816 C CA . ARG A 1 225 ? -9.676 -9.173 14.563 1.00 95.56 225 ARG A CA 1
ATOM 1817 C C . ARG A 1 225 ? -9.534 -8.368 15.862 1.00 95.56 225 ARG A C 1
ATOM 1819 O O . ARG A 1 225 ? -9.842 -7.178 15.902 1.00 95.56 225 ARG A O 1
ATOM 1826 N N . LYS A 1 226 ? -8.988 -8.978 16.921 1.00 92.88 226 LYS A N 1
ATOM 1827 C CA . LYS A 1 226 ? -8.721 -8.302 18.205 1.00 92.88 226 LYS A CA 1
ATOM 1828 C C . LYS A 1 226 ? -7.766 -7.121 18.042 1.00 92.88 226 LYS A C 1
ATOM 1830 O O . LYS A 1 226 ? -7.975 -6.081 18.666 1.00 92.88 226 LYS A O 1
ATOM 1835 N N . MET A 1 227 ? -6.730 -7.273 17.221 1.00 91.94 227 MET A N 1
ATOM 1836 C CA . MET A 1 227 ? -5.768 -6.210 16.952 1.00 91.94 227 MET A CA 1
ATOM 1837 C C . MET A 1 227 ? -6.401 -5.049 16.182 1.00 91.94 227 MET A C 1
ATOM 1839 O O . MET A 1 227 ? -6.230 -3.902 16.593 1.00 91.94 227 MET A O 1
ATOM 1843 N N . ALA A 1 228 ? -7.194 -5.337 15.145 1.00 92.75 228 ALA A N 1
ATOM 1844 C CA . ALA A 1 228 ? -7.919 -4.324 14.386 1.00 92.75 228 ALA A CA 1
ATOM 1845 C C . ALA A 1 228 ? -8.783 -3.442 15.305 1.00 92.75 228 ALA A C 1
ATOM 1847 O O . ALA A 1 228 ? -8.817 -2.227 15.141 1.00 92.75 228 ALA A O 1
ATOM 1848 N N . TYR A 1 229 ? -9.404 -4.018 16.336 1.00 91.75 229 TYR A N 1
ATOM 1849 C CA . TYR A 1 229 ? -10.313 -3.297 17.230 1.00 91.75 229 TYR A CA 1
ATOM 1850 C C . TYR A 1 229 ? -9.657 -2.553 18.405 1.00 91.75 229 TYR A C 1
ATOM 1852 O O . TYR A 1 229 ? -10.337 -1.813 19.124 1.00 91.75 229 TYR A O 1
ATOM 1860 N N . ARG A 1 230 ? -8.353 -2.725 18.650 1.00 83.62 230 ARG A N 1
ATOM 1861 C CA . ARG A 1 230 ? -7.643 -2.035 19.740 1.00 83.62 230 ARG A CA 1
ATOM 1862 C C . ARG A 1 230 ? -7.260 -0.609 19.322 1.00 83.62 230 ARG A C 1
ATOM 1864 O O . ARG A 1 230 ? -6.115 -0.340 18.990 1.00 83.62 230 ARG A O 1
ATOM 1871 N N . ARG A 1 231 ? -8.216 0.327 19.392 1.00 60.78 231 ARG A N 1
ATOM 1872 C CA . ARG A 1 231 ? -7.993 1.759 19.088 1.00 60.78 231 ARG A CA 1
ATOM 1873 C C . ARG A 1 231 ? -7.105 2.509 20.096 1.00 60.78 231 ARG A C 1
ATOM 1875 O O . ARG A 1 231 ? -6.519 3.517 19.726 1.00 60.78 231 ARG A O 1
ATOM 1882 N N . GLY A 1 232 ? -7.040 2.064 21.355 1.00 46.31 232 GLY A N 1
ATOM 1883 C CA . GLY A 1 232 ? -6.570 2.899 22.477 1.00 46.3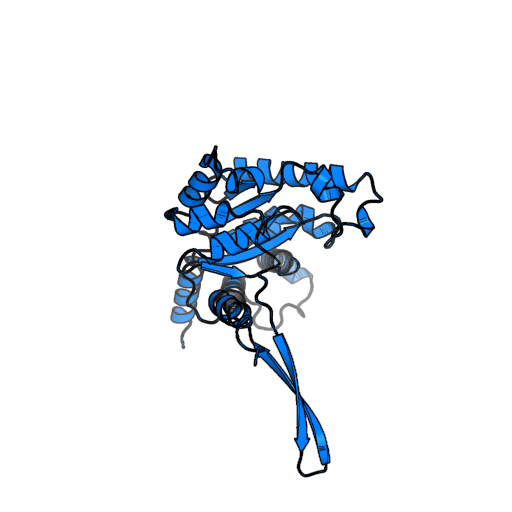1 232 GLY A CA 1
ATOM 1884 C C . GLY A 1 232 ? -5.211 2.560 23.099 1.00 46.31 232 GLY A C 1
ATOM 1885 O O . GLY A 1 232 ? -4.805 3.247 24.023 1.00 46.31 232 GLY A O 1
ATOM 1886 N N . GLY A 1 233 ? -4.510 1.518 22.642 1.00 39.59 233 GLY A N 1
ATOM 1887 C CA . GLY A 1 233 ? -3.289 1.034 23.316 1.00 39.59 233 GLY A CA 1
ATOM 1888 C C . GLY A 1 233 ? -1.985 1.211 22.539 1.00 39.59 233 GLY A C 1
ATOM 1889 O O . GLY A 1 233 ? -0.932 0.814 23.023 1.00 39.59 233 GLY A O 1
ATOM 1890 N N . MET A 1 234 ? -2.028 1.742 21.319 1.00 44.78 234 MET A N 1
ATOM 1891 C CA . MET A 1 234 ? -0.871 1.706 20.426 1.00 44.78 234 MET A CA 1
ATOM 1892 C C . MET A 1 234 ? -0.225 3.081 20.292 1.00 44.78 234 MET A C 1
ATOM 1894 O O . MET A 1 234 ? -0.372 3.740 19.262 1.00 44.78 234 MET A O 1
ATOM 1898 N N . ARG A 1 235 ? 0.545 3.469 21.322 1.00 40.12 235 ARG A N 1
ATOM 1899 C CA . ARG A 1 235 ? 1.689 4.379 21.127 1.00 40.12 235 ARG A CA 1
ATOM 1900 C C . ARG A 1 235 ? 2.538 3.848 19.974 1.00 40.12 235 ARG A C 1
ATOM 1902 O O . ARG A 1 235 ? 2.534 2.647 19.714 1.00 40.12 235 ARG A O 1
ATOM 1909 N N . ASP A 1 236 ? 3.164 4.747 19.235 1.00 39.84 236 ASP A N 1
ATOM 1910 C CA . ASP A 1 236 ? 3.746 4.474 17.932 1.00 39.84 236 ASP A CA 1
ATOM 1911 C C . ASP A 1 236 ? 4.688 3.254 17.890 1.00 39.84 236 ASP A C 1
ATOM 1913 O O . ASP A 1 236 ? 5.870 3.360 18.171 1.00 39.84 236 ASP A O 1
ATOM 1917 N N . TRP A 1 237 ? 4.171 2.092 17.469 1.00 41.06 237 TRP A N 1
ATOM 1918 C CA . TRP A 1 237 ? 4.959 0.959 16.968 1.00 41.06 237 TRP A CA 1
ATOM 1919 C C . TRP A 1 237 ? 5.497 1.306 15.578 1.00 41.06 237 TRP A C 1
ATOM 1921 O O . TRP A 1 237 ? 5.033 0.795 14.554 1.00 41.06 237 TRP A O 1
ATOM 1931 N N . VAL A 1 238 ? 6.387 2.286 15.528 1.00 41.12 238 VAL A N 1
ATOM 1932 C CA . VAL A 1 238 ? 7.489 2.223 14.572 1.00 41.12 238 VAL A CA 1
ATOM 1933 C C . VAL A 1 238 ? 8.411 1.130 15.129 1.00 41.12 238 VAL A C 1
ATOM 1935 O O . VAL A 1 238 ? 8.455 0.956 16.348 1.00 41.12 238 VAL A O 1
ATOM 1938 N N . GLU A 1 239 ? 9.101 0.346 14.295 1.00 43.38 239 GLU A N 1
ATOM 1939 C CA . GLU A 1 239 ? 10.339 -0.278 14.781 1.00 43.38 239 GLU A CA 1
ATOM 1940 C C . GLU A 1 239 ? 11.128 0.865 15.427 1.00 43.38 239 GLU A C 1
ATOM 1942 O O . GLU A 1 239 ? 11.533 1.796 14.733 1.00 43.38 239 GLU A O 1
ATOM 1947 N N . GLU A 1 240 ? 11.219 0.898 16.761 1.00 41.03 240 GLU A N 1
ATOM 1948 C CA . GLU A 1 240 ? 12.048 1.895 17.422 1.00 41.03 240 GLU A CA 1
ATOM 1949 C C . GLU A 1 240 ? 13.476 1.502 17.043 1.00 41.03 240 GLU A C 1
ATOM 1951 O O . GLU A 1 240 ? 14.084 0.616 17.653 1.00 41.03 240 GLU A O 1
ATOM 1956 N N . THR A 1 241 ? 13.972 2.097 15.961 1.00 43.72 241 THR A N 1
ATOM 1957 C CA . THR A 1 241 ? 15.359 1.974 15.549 1.00 43.72 241 THR A CA 1
ATOM 1958 C C . THR A 1 241 ? 16.160 2.734 16.582 1.00 43.72 241 THR A C 1
ATOM 1960 O O . THR A 1 241 ? 16.220 3.963 16.581 1.00 43.72 241 THR A O 1
ATOM 1963 N N . HIS A 1 242 ? 16.734 1.992 17.516 1.00 46.38 242 HIS A N 1
ATOM 1964 C CA . HIS A 1 242 ? 17.604 2.569 18.517 1.00 46.38 242 HIS A CA 1
ATOM 1965 C C . HIS A 1 242 ? 18.991 2.636 17.908 1.00 46.38 242 HIS A C 1
ATOM 1967 O O . HIS A 1 242 ? 19.624 1.610 17.663 1.00 46.38 242 HIS A O 1
ATOM 1973 N N . THR A 1 243 ? 19.459 3.851 17.656 1.00 47.97 243 THR A N 1
ATOM 1974 C CA . THR A 1 243 ? 20.845 4.080 17.263 1.00 47.97 243 THR A CA 1
ATOM 1975 C C . THR A 1 243 ? 21.639 4.394 18.518 1.00 47.97 243 THR A C 1
ATOM 1977 O O . THR A 1 243 ? 21.494 5.463 19.111 1.00 47.97 243 THR A O 1
ATOM 1980 N N . ARG A 1 244 ? 22.480 3.451 18.947 1.00 64.56 244 ARG A N 1
ATOM 1981 C CA . ARG A 1 244 ? 23.406 3.676 20.058 1.00 64.56 244 ARG A CA 1
ATOM 1982 C C . ARG A 1 244 ? 24.730 4.187 19.505 1.00 64.56 244 ARG A C 1
ATOM 1984 O O . ARG A 1 244 ? 25.358 3.515 18.690 1.00 64.56 244 ARG A O 1
ATOM 1991 N N . LYS A 1 245 ? 25.157 5.354 19.990 1.00 77.12 245 LYS A N 1
ATOM 1992 C CA . LYS A 1 245 ? 26.503 5.890 19.775 1.00 77.12 245 LYS A CA 1
ATOM 1993 C C . LYS A 1 245 ? 27.465 5.192 20.735 1.00 77.12 245 LYS A C 1
ATOM 1995 O O . LYS A 1 245 ? 27.285 5.269 21.950 1.00 77.12 245 LYS A O 1
ATOM 2000 N N . ILE A 1 246 ? 28.463 4.502 20.201 1.00 85.56 246 ILE A N 1
ATOM 2001 C CA . ILE A 1 246 ? 29.505 3.824 20.971 1.00 85.56 246 ILE A CA 1
ATOM 2002 C C . ILE A 1 246 ? 30.796 4.609 20.775 1.00 85.56 246 ILE A C 1
ATOM 2004 O O . ILE A 1 246 ? 31.261 4.768 19.653 1.00 85.56 246 ILE A O 1
ATOM 2008 N N . LYS A 1 247 ? 31.356 5.134 21.866 1.00 90.88 247 LYS A N 1
ATOM 2009 C CA . LYS A 1 247 ? 32.661 5.799 21.864 1.00 90.88 247 LYS A CA 1
ATOM 2010 C C . LYS A 1 247 ? 33.740 4.737 22.072 1.00 90.88 247 LYS A C 1
ATOM 2012 O O . LYS A 1 247 ? 33.695 4.037 23.080 1.00 90.88 247 LYS A O 1
ATOM 2017 N N . ARG A 1 248 ? 34.700 4.636 21.155 1.00 91.06 248 ARG A N 1
ATOM 2018 C CA . ARG A 1 248 ? 35.919 3.835 21.318 1.00 91.06 248 ARG A CA 1
ATOM 2019 C C . ARG A 1 248 ? 37.136 4.747 21.268 1.00 91.06 248 ARG A C 1
ATOM 2021 O O . ARG A 1 248 ? 37.205 5.633 20.422 1.00 91.06 248 ARG A O 1
ATOM 2028 N N . THR A 1 249 ? 38.081 4.528 22.171 1.00 91.88 249 THR A N 1
ATOM 2029 C CA . THR A 1 249 ? 39.397 5.170 22.123 1.00 91.88 249 THR A CA 1
ATOM 2030 C C . THR A 1 249 ? 40.375 4.156 21.546 1.00 91.88 249 THR A C 1
ATOM 2032 O O . THR A 1 249 ? 40.433 3.027 22.028 1.00 91.88 249 THR A O 1
ATOM 2035 N N . LEU A 1 250 ? 41.079 4.531 20.483 1.00 91.25 250 LEU A N 1
ATOM 2036 C CA . LEU A 1 250 ? 42.111 3.713 19.855 1.00 91.25 250 LEU A CA 1
ATOM 2037 C C . LEU A 1 250 ? 43.415 3.789 20.662 1.00 91.25 250 LEU A C 1
ATOM 2039 O O . LEU A 1 250 ? 43.612 4.711 21.453 1.00 91.25 250 LEU A O 1
ATOM 2043 N N . GLU A 1 251 ? 44.328 2.845 20.429 1.00 88.81 251 GLU A N 1
ATOM 2044 C CA . GLU A 1 251 ? 45.624 2.764 21.127 1.00 88.81 251 GLU A CA 1
ATOM 2045 C C . GLU A 1 251 ? 46.468 4.039 20.978 1.00 88.81 251 GLU A C 1
ATOM 2047 O O . GLU A 1 251 ? 47.200 4.416 21.886 1.00 88.81 251 GLU A O 1
ATOM 2052 N N . ASN A 1 252 ? 46.306 4.762 19.867 1.00 90.94 252 ASN A N 1
ATOM 2053 C CA . ASN A 1 252 ? 46.972 6.042 19.616 1.00 90.94 252 ASN A CA 1
ATOM 2054 C C . ASN A 1 252 ? 46.293 7.253 20.297 1.00 90.94 252 ASN A C 1
ATOM 2056 O O . ASN A 1 252 ? 46.594 8.396 19.959 1.00 90.94 252 ASN A O 1
ATOM 2060 N N . GLY A 1 253 ? 45.333 7.023 21.196 1.00 85.62 253 GLY A N 1
ATOM 2061 C CA . GLY A 1 253 ? 44.602 8.064 21.923 1.00 85.62 253 GLY A CA 1
ATOM 2062 C C . GLY A 1 253 ? 43.487 8.756 21.130 1.00 85.62 253 GLY A C 1
ATOM 2063 O O . GLY A 1 253 ? 42.757 9.573 21.692 1.00 85.62 253 GLY A O 1
ATOM 2064 N N . SER A 1 254 ? 43.303 8.434 19.846 1.00 81.75 254 SER A N 1
ATOM 2065 C CA . SER A 1 254 ? 42.208 8.998 19.048 1.00 81.75 254 SER A CA 1
ATOM 2066 C C . SER A 1 254 ? 40.851 8.394 19.428 1.00 81.75 254 SER A C 1
ATOM 2068 O O . SER A 1 254 ? 40.752 7.246 19.858 1.00 81.75 254 SER A O 1
ATOM 2070 N N . VAL A 1 255 ? 3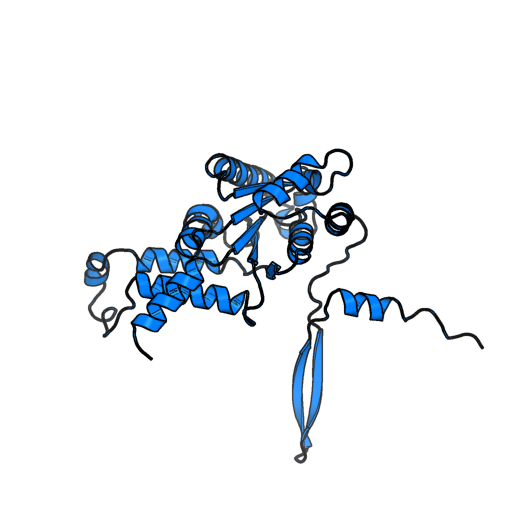9.780 9.177 19.281 1.00 85.31 255 VAL A N 1
ATOM 2071 C CA . VAL A 1 255 ? 38.409 8.752 19.597 1.00 85.31 255 VAL A CA 1
ATOM 2072 C C . VAL A 1 255 ? 37.632 8.505 18.308 1.00 85.31 255 VAL A C 1
ATOM 2074 O O . VAL A 1 255 ? 37.489 9.410 17.490 1.00 85.31 255 VAL A O 1
ATOM 2077 N N . VAL A 1 256 ? 37.054 7.313 18.176 1.00 78.88 256 VAL A N 1
ATOM 2078 C CA . VAL A 1 256 ? 36.138 6.935 17.093 1.00 78.88 256 VAL A CA 1
ATOM 2079 C C . VAL A 1 256 ? 34.740 6.698 17.662 1.00 78.88 256 VAL A C 1
ATOM 2081 O O . VAL A 1 256 ? 34.570 6.257 18.802 1.00 78.88 256 VAL A O 1
ATOM 2084 N N . TYR A 1 257 ?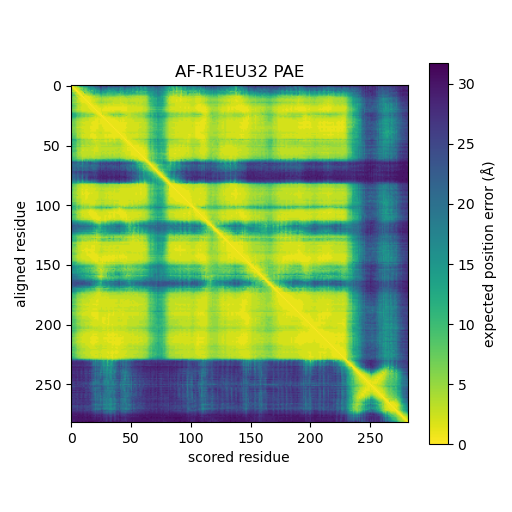 33.721 7.019 16.867 1.00 76.75 257 TYR A N 1
ATOM 2085 C CA . TYR A 1 257 ? 32.329 6.753 17.202 1.00 76.75 257 TYR A CA 1
ATOM 2086 C C . TYR A 1 257 ? 31.737 5.745 16.230 1.00 76.75 257 TYR A C 1
ATOM 2088 O O . TYR A 1 257 ? 31.699 6.001 15.030 1.00 76.75 257 TYR A O 1
ATOM 2096 N N . ASP A 1 258 ? 31.208 4.649 16.762 1.00 73.69 258 ASP A N 1
ATOM 2097 C CA . ASP A 1 258 ? 30.398 3.711 15.995 1.00 73.69 258 ASP A CA 1
ATOM 2098 C C . ASP A 1 258 ? 28.922 3.931 16.274 1.00 73.69 258 ASP A C 1
ATOM 2100 O O . ASP A 1 258 ? 28.510 4.277 17.387 1.00 73.69 258 ASP A O 1
ATOM 2104 N N . PHE A 1 259 ? 28.115 3.671 15.257 1.00 65.75 259 PHE A N 1
ATOM 2105 C CA . PHE A 1 259 ? 26.670 3.719 15.354 1.00 65.75 259 PHE A CA 1
ATOM 2106 C C . PHE A 1 259 ? 26.142 2.315 15.124 1.00 65.75 259 PHE A C 1
ATOM 2108 O O . PHE A 1 259 ? 26.285 1.756 14.040 1.00 65.75 259 PHE A O 1
ATOM 2115 N N . VAL A 1 260 ? 25.537 1.739 16.159 1.00 64.50 260 VAL A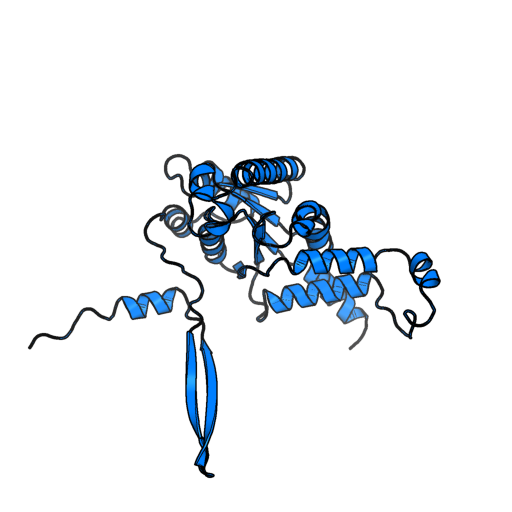 N 1
ATOM 2116 C CA . VAL A 1 260 ? 24.856 0.451 16.041 1.00 64.50 260 VAL A CA 1
ATOM 2117 C C . VAL A 1 260 ? 23.366 0.724 16.076 1.00 64.50 260 VAL A C 1
ATOM 2119 O O . VAL A 1 260 ? 22.837 1.178 17.094 1.00 64.50 260 VAL A O 1
ATOM 2122 N N . SER A 1 261 ? 22.706 0.466 14.951 1.00 55.50 261 SER A N 1
ATOM 2123 C CA . SER A 1 261 ? 21.254 0.525 14.833 1.00 55.50 261 SER A CA 1
ATOM 2124 C C . SER A 1 261 ? 20.687 -0.877 14.987 1.00 55.50 261 SER A C 1
ATOM 2126 O O . SER A 1 261 ? 21.076 -1.797 14.271 1.00 55.50 261 SER A O 1
ATOM 2128 N N . TYR A 1 262 ? 19.758 -1.038 15.919 1.00 61.47 262 TYR A N 1
ATOM 2129 C CA . TYR A 1 262 ? 18.993 -2.268 16.079 1.00 61.47 262 TYR A CA 1
ATOM 2130 C C . TYR A 1 262 ? 17.504 -1.945 16.067 1.00 61.47 262 TYR A C 1
ATOM 2132 O O . TYR A 1 262 ? 17.058 -0.944 16.633 1.00 61.47 262 TYR A O 1
ATOM 2140 N N . ALA A 1 263 ? 16.749 -2.804 15.389 1.00 49.69 263 ALA A N 1
ATOM 2141 C CA . ALA A 1 263 ? 15.299 -2.787 15.376 1.00 49.69 263 ALA A CA 1
ATOM 2142 C C . ALA A 1 263 ? 14.815 -3.892 16.315 1.00 49.69 263 ALA A C 1
ATOM 2144 O O . ALA A 1 263 ? 15.143 -5.063 16.123 1.00 49.69 263 ALA A O 1
ATOM 2145 N N . TRP A 1 264 ? 14.067 -3.519 17.348 1.00 49.44 264 TRP A N 1
ATOM 2146 C CA . TRP A 1 264 ? 13.426 -4.501 18.217 1.00 49.44 264 TRP A CA 1
ATOM 2147 C C . TRP A 1 264 ? 12.205 -5.065 17.525 1.00 49.44 264 TRP A C 1
ATOM 2149 O O . TRP A 1 264 ? 11.379 -4.307 17.002 1.00 49.44 264 TRP A O 1
ATOM 2159 N N . ARG A 1 265 ? 12.033 -6.386 17.601 1.00 51.25 265 ARG A N 1
ATOM 2160 C CA . ARG A 1 265 ? 10.738 -6.946 17.241 1.00 51.25 265 ARG A CA 1
ATOM 2161 C C . ARG A 1 265 ? 9.687 -6.506 18.264 1.00 51.25 265 ARG A C 1
ATOM 2163 O O . ARG A 1 265 ? 9.991 -6.407 19.458 1.00 51.25 265 ARG A O 1
ATOM 2170 N N . PRO A 1 266 ? 8.442 -6.282 17.822 1.00 49.69 266 PRO A N 1
ATOM 2171 C CA . PRO A 1 266 ? 7.309 -5.990 18.686 1.00 49.69 266 PRO A CA 1
ATOM 2172 C C . PRO A 1 266 ? 7.235 -6.839 19.970 1.00 49.69 266 PRO A C 1
ATOM 2174 O O . PRO A 1 266 ? 6.960 -6.330 21.059 1.00 49.69 266 PRO A O 1
ATOM 2177 N N . GLU A 1 267 ? 7.518 -8.134 19.861 1.00 52.38 267 GLU A N 1
ATOM 2178 C CA . GLU A 1 267 ? 7.459 -9.082 20.970 1.00 52.38 267 GLU A CA 1
ATOM 2179 C C . GLU A 1 267 ? 8.557 -8.847 22.023 1.00 52.38 267 GLU A C 1
ATOM 2181 O O . GLU A 1 267 ? 8.322 -9.036 23.218 1.00 52.38 267 GLU A O 1
ATOM 2186 N N . GLU A 1 268 ? 9.744 -8.398 21.610 1.00 56.72 268 GLU A N 1
ATOM 2187 C CA . GLU A 1 268 ? 10.879 -8.137 22.506 1.00 56.72 268 GLU A CA 1
ATOM 2188 C C . GLU A 1 268 ? 10.695 -6.842 23.299 1.00 56.72 268 GLU A C 1
ATOM 2190 O O . GLU A 1 268 ? 11.000 -6.795 24.494 1.00 56.72 268 GLU A O 1
ATOM 2195 N N . LEU A 1 269 ? 10.133 -5.808 22.661 1.00 53.19 269 LEU A N 1
ATOM 2196 C CA . LEU A 1 269 ? 9.834 -4.533 23.316 1.00 53.19 269 LEU A CA 1
ATOM 2197 C C . LEU A 1 269 ? 8.821 -4.724 24.460 1.00 53.19 269 LEU A C 1
ATOM 2199 O O . LEU A 1 269 ? 8.953 -4.127 25.529 1.00 53.19 269 LEU A O 1
ATOM 2203 N N . MET A 1 270 ? 7.836 -5.606 24.250 1.00 50.62 270 MET A N 1
ATOM 2204 C CA . MET A 1 270 ? 6.817 -5.947 25.248 1.00 50.62 270 MET A CA 1
ATOM 2205 C C . MET A 1 270 ? 7.389 -6.753 26.416 1.00 50.62 270 MET A C 1
ATOM 2207 O O . MET A 1 270 ? 7.047 -6.465 27.562 1.00 50.62 270 MET A O 1
ATOM 2211 N N . ARG A 1 271 ? 8.293 -7.713 26.159 1.00 62.53 271 ARG A N 1
ATOM 2212 C CA . ARG A 1 271 ? 8.986 -8.446 27.236 1.00 62.53 271 ARG A CA 1
ATOM 2213 C C . ARG A 1 271 ? 9.812 -7.513 28.116 1.00 62.53 271 ARG A C 1
ATOM 2215 O O . ARG A 1 271 ? 9.763 -7.626 29.333 1.00 62.53 271 ARG A O 1
ATOM 2222 N N . ARG A 1 272 ? 10.539 -6.568 27.513 1.00 60.31 272 ARG A N 1
ATOM 2223 C CA . ARG A 1 272 ? 11.404 -5.639 28.256 1.00 60.31 272 ARG A CA 1
ATOM 2224 C C . ARG A 1 272 ? 10.630 -4.616 29.081 1.00 60.31 272 ARG A C 1
ATOM 2226 O O . ARG A 1 272 ? 11.015 -4.346 30.209 1.00 60.31 272 ARG A O 1
ATOM 2233 N N . ARG A 1 273 ? 9.534 -4.062 28.550 1.00 59.56 273 ARG A N 1
ATOM 2234 C CA . ARG A 1 273 ? 8.710 -3.084 29.287 1.00 59.56 273 ARG A CA 1
ATOM 2235 C C . ARG A 1 273 ? 7.844 -3.727 30.379 1.00 59.56 273 ARG A C 1
ATOM 2237 O O . ARG A 1 273 ? 7.449 -3.032 31.305 1.00 59.56 273 ARG A O 1
ATOM 2244 N N . GLY A 1 274 ? 7.565 -5.029 30.288 1.00 49.09 274 GLY A N 1
ATOM 2245 C CA . GLY A 1 274 ? 6.820 -5.781 31.304 1.00 49.09 274 GLY A CA 1
ATOM 2246 C C . GLY A 1 274 ? 7.653 -6.286 32.490 1.00 49.09 274 GLY A C 1
ATOM 2247 O O . GLY A 1 274 ? 7.065 -6.691 33.483 1.00 49.09 274 GLY A O 1
ATOM 2248 N N . GLY A 1 275 ? 8.989 -6.260 32.410 1.00 47.19 275 GLY A N 1
ATOM 2249 C CA . GLY A 1 275 ? 9.890 -6.782 33.451 1.00 47.19 275 GLY A CA 1
ATOM 2250 C C . GLY A 1 275 ? 10.418 -5.748 34.453 1.00 47.19 275 GLY A C 1
ATOM 2251 O O . GLY A 1 275 ? 11.387 -6.034 35.140 1.00 47.19 275 GLY A O 1
ATOM 2252 N N . GLY A 1 276 ? 9.848 -4.537 34.497 1.00 43.47 276 GLY A N 1
ATOM 2253 C CA . GLY A 1 276 ? 10.365 -3.408 35.289 1.00 43.47 276 GLY A CA 1
ATOM 2254 C C . GLY A 1 276 ? 9.545 -3.028 36.526 1.00 43.47 276 GLY A C 1
ATOM 2255 O O . GLY A 1 276 ? 9.693 -1.912 37.011 1.00 43.47 276 GLY A O 1
ATOM 2256 N N . ALA A 1 277 ? 8.656 -3.898 37.006 1.00 44.97 277 ALA A N 1
ATOM 2257 C CA . ALA A 1 277 ? 7.901 -3.678 38.238 1.00 44.97 277 ALA A CA 1
ATOM 2258 C C . ALA A 1 277 ? 8.029 -4.918 39.131 1.00 44.97 277 ALA A C 1
ATOM 2260 O O . ALA A 1 277 ? 7.247 -5.855 39.004 1.00 44.97 277 ALA A O 1
ATOM 2261 N N . GLY A 1 278 ? 9.054 -4.929 39.980 1.00 44.56 278 GLY A N 1
ATOM 2262 C CA . GLY A 1 278 ? 9.297 -6.004 40.942 1.00 44.56 278 GLY A CA 1
ATOM 2263 C C . GLY A 1 278 ? 10.777 -6.147 41.264 1.00 44.56 278 GLY A C 1
ATOM 2264 O O . GLY A 1 278 ? 11.425 -7.026 40.714 1.00 44.56 278 GLY A O 1
ATOM 2265 N N . ASP A 1 279 ? 11.318 -5.192 42.018 1.00 40.38 279 ASP A N 1
ATOM 2266 C CA . ASP A 1 279 ? 12.089 -5.455 43.244 1.00 40.38 279 ASP A CA 1
ATOM 2267 C C . ASP A 1 279 ? 12.837 -4.192 43.668 1.00 40.38 279 ASP A C 1
ATOM 2269 O O . ASP A 1 279 ? 13.751 -3.698 43.009 1.00 40.38 279 ASP A O 1
ATOM 2273 N N . GLY A 1 280 ? 12.369 -3.644 44.780 1.00 39.66 280 GLY A N 1
ATOM 2274 C CA . GLY A 1 280 ? 12.863 -2.440 45.426 1.00 39.66 280 GLY A CA 1
ATOM 2275 C C . GLY A 1 280 ? 12.049 -2.227 46.692 1.00 39.66 280 GLY A C 1
ATOM 2276 O O . GLY A 1 280 ? 11.264 -1.286 46.765 1.00 39.66 280 GLY A O 1
ATOM 2277 N N . GLY A 1 281 ? 12.167 -3.169 47.628 1.00 37.38 281 GLY A N 1
ATOM 2278 C CA . GLY A 1 281 ? 11.451 -3.160 48.899 1.00 37.38 281 GLY A CA 1
ATOM 2279 C C . GLY A 1 281 ? 11.859 -4.322 49.798 1.00 37.38 281 GLY A C 1
ATOM 2280 O O . GLY A 1 281 ? 11.083 -5.257 49.943 1.00 37.38 281 GLY A O 1
ATOM 2281 N N . GLU A 1 282 ? 13.102 -4.288 50.278 1.00 35.59 282 GLU A N 1
ATOM 2282 C CA . GLU A 1 282 ? 13.558 -4.335 51.688 1.00 35.59 282 GLU A CA 1
ATOM 2283 C C . GLU A 1 282 ? 15.059 -4.646 51.742 1.00 35.59 282 GLU A C 1
ATOM 2285 O O . GLU A 1 282 ? 15.505 -5.601 51.067 1.00 35.59 282 GLU A O 1
#

Organism: Emiliania huxleyi (NCBI:txid2903)

Mean predicted aligned error: 11.74 Å

Radius of gyration: 22.57 Å; Cα contacts (8 Å, |Δi|>4): 351; chains: 1; bounding box: 68×45×84 Å

Nearest PDB structures (foldseek):
  7zi1-assembly1_A-2  TM=4.357E-01  e=3.590E-02  Homo sapiens
  7zi2-assembly1_A  TM=4.392E-01  e=1.137E-01  Homo sapiens
  4jlk-assembly1_B  TM=4.749E-01  e=1.738E-01  Homo sapiens
  7zi9-assembly1_A-2  TM=4.287E-01  e=1.208E-01  Homo sapiens

pLDDT: mean 79.02, std 18.73, range [35.59, 98.62]